Protein AF-A0A6J8DVK6-F1 (afdb_monomer)

Sequence (192 aa):
MTYRKDSEGFSPFVLLKKDLHSPVNNYTSVYMNKTKDVAWIVSDCRTQSNREAYVKELSKYIDIDIYEKCGKPCLFKDDCKTHLSKPNRFYLSFENALCKDYLTEKIANLYTTSRNCIPIFRGAPNARDCLPLKTYISTADFESPQKLAAFLKKIGSNETRYISYLKEKDKYVSIDGKFKERTLRYMLSFKC

pLDDT: mean 87.41, std 13.32, range [42.47, 98.81]

Mean predicted aligned error: 5.8 Å

Solvent-accessible surface area (backbone atoms only — not comparable to full-atom values): 10826 Å² total; per-residue (Å²): 115,38,49,42,83,92,45,101,38,56,49,63,59,56,44,71,42,77,42,93,76,63,76,86,71,65,54,67,63,53,54,72,50,42,80,41,53,30,31,35,79,39,71,77,80,81,43,84,45,45,50,62,60,52,48,61,56,26,51,76,62,39,64,62,53,49,23,36,76,70,46,44,76,67,87,53,90,86,50,52,66,51,62,48,23,50,34,14,46,28,34,58,24,66,39,57,43,67,23,73,61,44,57,44,62,64,53,36,73,45,26,44,99,79,37,74,36,42,39,35,37,40,38,21,87,56,44,72,82,75,43,70,84,63,34,53,44,57,56,87,82,40,99,40,49,60,57,44,31,55,50,50,52,59,36,72,74,30,65,70,59,40,42,51,33,48,58,51,28,60,36,32,32,45,51,80,57,88,67,54,70,70,59,49,55,60,59,71,66,57,75,121

Foldseek 3Di:
DALDPPDPDHDNQWAKDFDPPQPDDPLLVQLVQAQAEEEEEDADCDAPQNVNVQVVQLCVQGPYQYEDNVHHDQPDPPDSQLVCLRHYQEYELEARAAAASDDHCSVLVCQDSSRQHAYEYHHYPVCCVRDPPLLHHYPVVDPGSNRVSVVSCVQSVDSVNSSSSSVVSNSMHTDRPPDDPVNVVVNSPDDD

Organism: Mytilus coruscus (NCBI:txid42192)

Structure (mmCIF, N/CA/C/O backbone):
data_AF-A0A6J8DVK6-F1
#
_entry.id   AF-A0A6J8DVK6-F1
#
loop_
_atom_site.group_PDB
_atom_site.id
_atom_site.type_symbol
_atom_site.label_atom_id
_atom_site.label_alt_id
_atom_site.label_comp_id
_atom_site.label_asym_id
_atom_site.label_entity_id
_atom_site.label_seq_id
_atom_site.pdbx_PDB_ins_code
_atom_site.Cartn_x
_atom_site.Cartn_y
_atom_site.Cartn_z
_atom_site.occupancy
_atom_site.B_iso_or_equiv
_atom_site.auth_seq_id
_atom_site.auth_comp_id
_atom_site.auth_asym_id
_atom_site.auth_atom_id
_atom_site.pdbx_PDB_model_num
ATOM 1 N N . MET A 1 1 ? 26.307 4.457 -11.418 1.00 63.94 1 MET A N 1
ATOM 2 C CA . MET A 1 1 ? 25.570 3.892 -10.268 1.00 63.94 1 MET A CA 1
ATOM 3 C C . MET A 1 1 ? 24.215 3.387 -10.737 1.00 63.94 1 MET A C 1
ATOM 5 O O . MET A 1 1 ? 23.599 4.073 -11.546 1.00 63.94 1 MET A O 1
ATOM 9 N N . THR A 1 2 ? 23.754 2.235 -10.253 1.00 73.12 2 THR A N 1
ATOM 10 C CA . THR A 1 2 ? 22.442 1.637 -10.574 1.00 73.12 2 THR A CA 1
ATOM 11 C C . THR A 1 2 ? 21.851 0.933 -9.345 1.00 73.12 2 THR A C 1
ATOM 13 O O . THR A 1 2 ? 22.559 0.664 -8.378 1.00 73.12 2 THR A O 1
ATOM 16 N N . TYR A 1 3 ? 20.548 0.649 -9.370 1.00 74.50 3 TYR A N 1
ATOM 17 C CA . TYR A 1 3 ? 19.825 -0.061 -8.307 1.00 74.50 3 TYR A CA 1
ATOM 18 C C . TYR A 1 3 ? 20.059 -1.579 -8.320 1.00 74.50 3 TYR A C 1
ATOM 20 O O . TYR A 1 3 ? 19.631 -2.286 -7.413 1.00 74.50 3 TYR A O 1
ATOM 28 N N . ARG A 1 4 ? 20.714 -2.096 -9.362 1.00 78.44 4 ARG A N 1
ATOM 29 C CA . ARG A 1 4 ? 21.001 -3.519 -9.542 1.00 78.44 4 ARG A CA 1
ATOM 30 C C . ARG A 1 4 ? 22.128 -3.975 -8.617 1.00 78.44 4 ARG A C 1
ATOM 32 O O . ARG A 1 4 ? 23.224 -3.410 -8.656 1.00 78.44 4 ARG A O 1
ATOM 39 N N . LYS A 1 5 ? 21.853 -4.992 -7.790 1.00 79.06 5 LYS A N 1
ATOM 40 C CA . LYS A 1 5 ? 22.802 -5.511 -6.784 1.00 79.06 5 LYS A CA 1
ATOM 41 C C . LYS A 1 5 ? 24.050 -6.141 -7.407 1.00 79.06 5 LYS A C 1
ATOM 43 O O . LYS A 1 5 ? 25.088 -6.188 -6.766 1.00 79.06 5 LYS A O 1
ATOM 48 N N . ASP A 1 6 ? 23.940 -6.608 -8.646 1.00 83.00 6 ASP A N 1
ATOM 49 C CA . ASP A 1 6 ? 24.996 -7.240 -9.440 1.00 83.00 6 ASP A CA 1
ATOM 50 C C . ASP A 1 6 ? 25.837 -6.243 -10.258 1.00 83.00 6 ASP A C 1
ATOM 52 O O . ASP A 1 6 ? 26.623 -6.648 -11.107 1.00 83.00 6 ASP A O 1
ATOM 56 N N . SER A 1 7 ? 25.686 -4.938 -10.021 1.00 80.38 7 SER A N 1
ATOM 57 C CA . SER A 1 7 ? 26.455 -3.906 -10.721 1.00 80.38 7 SER A CA 1
ATOM 58 C C . SER A 1 7 ? 27.689 -3.445 -9.944 1.00 80.38 7 SER A C 1
ATOM 60 O O . SER A 1 7 ? 27.663 -3.339 -8.719 1.00 80.38 7 SER A O 1
ATOM 62 N N . GLU A 1 8 ? 28.728 -3.023 -10.667 1.00 75.62 8 GLU A N 1
ATOM 63 C CA . GLU A 1 8 ? 29.953 -2.436 -10.091 1.00 75.62 8 GLU A CA 1
ATOM 64 C C . GLU A 1 8 ? 29.725 -1.085 -9.377 1.00 75.62 8 GLU A C 1
ATOM 66 O O . GLU A 1 8 ? 30.614 -0.554 -8.721 1.00 75.62 8 GLU A O 1
ATOM 71 N N . GLY A 1 9 ? 28.519 -0.515 -9.469 1.00 74.56 9 GLY A N 1
ATOM 72 C CA . GLY A 1 9 ? 28.146 0.747 -8.834 1.00 74.56 9 GLY A CA 1
ATOM 73 C C . GLY A 1 9 ? 26.765 0.679 -8.194 1.00 74.56 9 GLY A C 1
ATOM 74 O O . GLY A 1 9 ? 25.915 1.519 -8.507 1.00 74.56 9 GLY A O 1
ATOM 75 N N . PHE A 1 10 ? 26.526 -0.325 -7.349 1.00 75.31 10 PHE A N 1
ATOM 76 C CA . PHE A 1 10 ? 25.250 -0.509 -6.660 1.00 75.31 10 PHE A CA 1
ATOM 77 C C . PHE A 1 10 ? 24.943 0.648 -5.701 1.00 75.31 10 PHE A C 1
ATOM 79 O O . PHE A 1 10 ? 25.754 1.031 -4.858 1.00 75.31 10 PHE A O 1
ATOM 86 N N . SER A 1 11 ? 23.741 1.203 -5.825 1.00 72.88 11 SER A N 1
ATOM 87 C CA . SER A 1 11 ? 23.236 2.253 -4.950 1.00 72.88 11 SER A CA 1
ATOM 88 C C . SER A 1 11 ? 21.731 2.038 -4.740 1.00 72.88 11 SER A C 1
ATOM 90 O O . SER A 1 11 ? 20.946 2.327 -5.647 1.00 72.88 11 SER A O 1
ATOM 92 N N . PRO A 1 12 ? 21.305 1.472 -3.594 1.00 72.50 12 PRO A N 1
ATOM 93 C CA . PRO A 1 12 ? 19.903 1.144 -3.361 1.00 72.50 12 PRO A CA 1
ATOM 94 C C . PRO A 1 12 ? 19.086 2.404 -3.108 1.00 72.50 12 PRO A C 1
ATOM 96 O O . PRO A 1 12 ? 19.439 3.207 -2.251 1.00 72.50 12 PRO A O 1
ATOM 99 N N . PHE A 1 13 ? 17.938 2.532 -3.767 1.00 72.44 13 PHE A N 1
ATOM 100 C CA . PHE A 1 13 ? 16.991 3.611 -3.471 1.00 72.44 13 PHE A CA 1
ATOM 101 C C . PHE A 1 13 ? 16.325 3.482 -2.099 1.00 72.44 13 PHE A C 1
ATOM 103 O O . PHE A 1 13 ? 15.852 4.476 -1.554 1.00 72.44 13 PHE A O 1
ATOM 110 N N . VAL A 1 14 ? 16.236 2.260 -1.566 1.00 83.50 14 VAL A N 1
ATOM 111 C CA . VAL A 1 14 ? 15.542 1.966 -0.311 1.00 83.50 14 VAL A CA 1
ATOM 112 C C . VAL A 1 14 ? 16.516 1.326 0.664 1.00 83.50 14 VAL A C 1
ATOM 114 O O . VAL A 1 14 ? 17.053 0.252 0.400 1.00 83.50 14 VAL A O 1
ATOM 117 N N . LEU A 1 15 ? 16.707 1.982 1.807 1.00 86.00 15 LEU A N 1
ATOM 118 C CA . LEU A 1 15 ? 17.453 1.470 2.950 1.00 86.00 15 LEU A CA 1
ATOM 119 C C . LEU A 1 15 ? 16.599 1.656 4.198 1.00 86.00 15 LEU A C 1
ATOM 121 O O . LEU A 1 15 ? 16.265 2.780 4.563 1.00 86.00 15 LEU A O 1
ATOM 125 N N . LEU A 1 16 ? 16.241 0.555 4.855 1.00 89.38 16 LEU A N 1
ATOM 126 C CA . LEU A 1 16 ? 15.467 0.583 6.092 1.00 89.38 16 LEU A CA 1
ATOM 127 C C . LEU A 1 16 ? 16.374 0.232 7.268 1.00 89.38 16 LEU A C 1
ATOM 129 O O . LEU A 1 16 ? 17.095 -0.764 7.222 1.00 89.38 16 LEU A O 1
ATOM 133 N N . LYS A 1 17 ? 16.304 1.018 8.342 1.00 90.44 17 LYS A N 1
ATOM 134 C CA . LYS A 1 17 ? 16.887 0.654 9.639 1.00 90.44 17 LYS A CA 1
ATOM 135 C C . LYS A 1 17 ? 15.790 0.383 10.642 1.00 90.44 17 LYS A C 1
ATOM 137 O O . LYS A 1 17 ? 14.726 0.993 10.583 1.00 90.44 17 LYS A O 1
ATOM 142 N N . LYS A 1 18 ? 16.081 -0.492 11.598 1.00 90.12 18 LYS A N 1
ATOM 143 C CA . LYS A 1 18 ? 15.230 -0.648 12.770 1.00 90.12 18 LYS A CA 1
ATOM 144 C C . LYS A 1 18 ? 15.348 0.610 13.634 1.00 90.12 18 LYS A C 1
ATOM 146 O O . LYS A 1 18 ? 16.459 1.027 13.953 1.00 90.12 18 LYS A O 1
ATOM 151 N N . ASP A 1 19 ? 14.222 1.205 13.993 1.00 83.31 19 ASP A N 1
ATOM 152 C CA . ASP A 1 19 ? 14.143 2.305 14.944 1.00 83.31 19 ASP A CA 1
ATOM 153 C C . ASP A 1 19 ? 13.710 1.760 16.306 1.00 83.31 19 ASP A C 1
ATOM 155 O O . ASP A 1 19 ? 12.561 1.377 16.518 1.00 83.31 19 ASP A O 1
ATOM 159 N N . LEU A 1 20 ? 14.669 1.674 17.226 1.00 70.44 20 LEU A N 1
ATOM 160 C CA . LEU A 1 20 ? 14.450 1.175 18.584 1.00 70.44 20 LEU A CA 1
ATOM 161 C C . LEU A 1 20 ? 13.916 2.258 19.533 1.00 70.44 20 LEU A C 1
ATOM 163 O O . LEU A 1 20 ? 13.617 1.954 20.687 1.00 70.44 20 LEU A O 1
ATOM 167 N N . HIS A 1 21 ? 13.819 3.509 19.075 1.00 71.38 21 HIS A N 1
ATOM 168 C CA . HIS A 1 21 ? 13.434 4.664 19.891 1.00 71.38 21 HIS A CA 1
ATOM 169 C C . HIS A 1 21 ? 12.180 5.369 19.371 1.00 71.38 21 HIS A C 1
ATOM 171 O O . HIS A 1 21 ? 11.817 6.428 19.882 1.00 71.38 21 HIS A O 1
ATOM 177 N N . SER A 1 22 ? 11.498 4.784 18.381 1.00 66.19 22 SER A N 1
ATOM 178 C CA . SER A 1 22 ? 10.247 5.333 17.873 1.00 66.19 22 SER A CA 1
ATOM 179 C C . SER A 1 22 ? 9.210 5.425 19.002 1.00 66.19 22 SER A C 1
ATOM 181 O O . SER A 1 22 ? 8.987 4.438 19.714 1.00 66.19 22 SER A O 1
ATOM 183 N N . PRO A 1 23 ? 8.575 6.596 19.195 1.00 65.50 23 PRO A N 1
ATOM 184 C CA . PRO A 1 23 ? 7.577 6.771 20.237 1.00 65.50 23 PRO A CA 1
ATOM 185 C C . PRO A 1 23 ? 6.421 5.793 20.029 1.00 65.50 23 PRO A C 1
ATOM 187 O O . PRO A 1 23 ? 5.983 5.537 18.905 1.00 65.50 23 PRO A O 1
ATOM 190 N N . VAL A 1 24 ? 5.916 5.239 21.132 1.00 67.88 24 VAL A N 1
ATOM 191 C CA . VAL A 1 24 ? 4.789 4.307 21.091 1.00 67.88 24 VAL A CA 1
ATOM 192 C C . VAL A 1 24 ? 3.560 5.051 20.576 1.00 67.88 24 VAL A C 1
ATOM 194 O O . VAL A 1 24 ? 3.017 5.927 21.244 1.00 67.88 24 VAL A O 1
ATOM 197 N N . ASN A 1 25 ? 3.116 4.691 19.375 1.00 79.81 25 ASN A N 1
ATOM 198 C CA . ASN A 1 25 ? 1.900 5.230 18.787 1.00 79.81 25 ASN A CA 1
ATOM 199 C C . ASN A 1 25 ? 0.661 4.653 19.500 1.00 79.81 25 ASN A C 1
ATOM 201 O O . ASN A 1 25 ? 0.644 3.479 19.884 1.00 79.81 25 ASN A O 1
ATOM 205 N N . ASN A 1 26 ? -0.409 5.440 19.645 1.00 91.00 26 ASN A N 1
ATOM 206 C CA . ASN A 1 26 ? -1.696 4.905 20.093 1.00 91.00 26 ASN A CA 1
ATOM 207 C C . ASN A 1 26 ? -2.394 4.221 18.907 1.00 91.00 26 ASN A C 1
ATOM 209 O O . ASN A 1 26 ? -3.213 4.814 18.202 1.00 91.00 26 ASN A O 1
ATOM 213 N N . TYR A 1 27 ? -2.032 2.960 18.672 1.00 93.25 27 TYR A N 1
ATOM 214 C CA . TYR A 1 27 ? -2.494 2.193 17.515 1.00 93.25 27 TYR A CA 1
ATOM 215 C C . TYR A 1 27 ? -4.014 1.982 17.472 1.00 93.25 27 TYR A C 1
ATOM 217 O O . TYR A 1 27 ? -4.574 1.908 16.380 1.00 93.25 27 TYR A O 1
ATOM 225 N N . THR A 1 28 ? -4.683 1.919 18.626 1.00 95.31 28 THR A N 1
ATOM 226 C CA . THR A 1 28 ? -6.150 1.824 18.689 1.00 95.31 28 THR A CA 1
ATOM 227 C C . THR A 1 28 ? -6.786 3.116 18.187 1.00 95.31 28 THR A C 1
ATOM 229 O O . THR A 1 28 ? -7.628 3.069 17.293 1.00 95.31 28 THR A O 1
ATOM 232 N N . SER A 1 29 ? -6.314 4.284 18.634 1.00 94.50 29 SER A N 1
ATOM 233 C CA . SER A 1 29 ? -6.781 5.568 18.089 1.00 94.50 29 SER A CA 1
ATOM 234 C C . SER A 1 29 ? -6.481 5.707 16.594 1.00 94.50 29 SER A C 1
ATOM 236 O O . SER A 1 29 ? -7.314 6.198 15.833 1.00 94.50 29 SER A O 1
ATOM 238 N N . VAL A 1 30 ? -5.314 5.233 16.140 1.00 93.88 30 VAL A N 1
ATOM 239 C CA . VAL A 1 30 ? -4.983 5.185 14.708 1.00 93.88 30 VAL A CA 1
ATOM 240 C C . VAL A 1 30 ? -5.989 4.334 13.938 1.00 93.88 30 VAL A C 1
ATOM 242 O O . VAL A 1 30 ? -6.439 4.774 12.883 1.00 93.88 30 VAL A O 1
ATOM 245 N N . TYR A 1 31 ? -6.339 3.145 14.441 1.00 96.50 31 TYR A N 1
ATOM 246 C CA . TYR A 1 31 ? -7.312 2.249 13.815 1.00 96.50 31 TYR A CA 1
ATOM 247 C C . TYR A 1 31 ? -8.714 2.865 13.756 1.00 96.50 31 TYR A C 1
ATOM 249 O O . TYR A 1 31 ? -9.361 2.784 12.712 1.00 96.50 31 TYR A O 1
ATOM 257 N N . MET A 1 32 ? -9.159 3.516 14.834 1.00 96.38 32 MET A N 1
ATOM 258 C CA . MET A 1 32 ? -10.468 4.176 14.897 1.00 96.38 32 MET A CA 1
ATOM 259 C C . MET A 1 32 ? -10.599 5.328 13.895 1.00 96.38 32 MET A C 1
ATOM 261 O O . MET A 1 32 ? -11.669 5.547 13.338 1.00 96.38 32 MET A O 1
ATOM 265 N N . ASN A 1 33 ? -9.496 6.017 13.591 1.00 95.25 33 ASN A N 1
ATOM 266 C CA . ASN A 1 33 ? -9.472 7.084 12.587 1.00 95.25 33 ASN A CA 1
ATOM 267 C C . ASN A 1 33 ? -9.495 6.570 11.135 1.00 95.25 33 ASN A C 1
ATOM 269 O O . ASN A 1 33 ? -9.539 7.373 10.200 1.00 95.25 33 ASN A O 1
ATOM 273 N N . LYS A 1 34 ? -9.441 5.250 10.915 1.00 96.44 34 LYS A N 1
ATOM 274 C CA . LYS A 1 34 ? -9.458 4.656 9.575 1.00 96.44 34 LYS A CA 1
ATOM 275 C C . LYS A 1 34 ? -10.875 4.474 9.057 1.00 96.44 34 LYS A C 1
ATOM 277 O O . LYS A 1 34 ? -11.553 3.501 9.382 1.00 96.44 34 LYS A O 1
ATOM 282 N N . THR A 1 35 ? -11.289 5.379 8.184 1.00 96.88 35 THR A N 1
ATOM 283 C CA . THR A 1 35 ? -12.624 5.384 7.576 1.00 96.88 35 THR A CA 1
ATOM 284 C C . THR A 1 35 ? -12.634 4.929 6.121 1.00 96.88 35 THR A C 1
ATOM 286 O O . THR A 1 35 ? -13.704 4.662 5.584 1.00 96.88 35 THR A O 1
ATOM 289 N N . LYS A 1 36 ? -11.464 4.818 5.483 1.00 97.38 36 LYS A N 1
ATOM 290 C CA . LYS A 1 36 ? -11.325 4.464 4.069 1.00 97.38 36 LYS A CA 1
ATOM 291 C C . LYS A 1 36 ? -10.381 3.288 3.851 1.00 97.38 36 LYS A C 1
ATOM 293 O O . LYS A 1 36 ? -9.495 3.023 4.666 1.00 97.38 36 LYS A O 1
ATOM 298 N N . ASP A 1 37 ? -10.534 2.615 2.717 1.00 98.00 37 ASP A N 1
ATOM 299 C CA . ASP A 1 37 ? -9.766 1.413 2.403 1.00 98.00 37 ASP A CA 1
ATOM 300 C C . ASP A 1 37 ? -8.353 1.744 1.902 1.00 98.00 37 ASP A C 1
ATOM 302 O O . ASP A 1 37 ? -7.381 1.601 2.650 1.00 98.00 37 ASP A O 1
ATOM 306 N N . VAL A 1 38 ? -8.218 2.198 0.653 1.00 98.38 38 VAL A N 1
ATOM 307 C CA . VAL A 1 38 ? -6.919 2.333 -0.023 1.00 98.38 38 VAL A CA 1
ATOM 308 C C . VAL A 1 38 ? -6.731 3.741 -0.583 1.00 98.38 38 VAL A C 1
ATOM 310 O O . VAL A 1 38 ? -7.665 4.317 -1.128 1.00 98.38 38 VAL A O 1
ATOM 313 N N . ALA A 1 39 ? -5.522 4.290 -0.477 1.00 96.88 39 ALA A N 1
ATOM 314 C CA . ALA A 1 39 ? -5.117 5.507 -1.181 1.00 96.88 39 ALA A CA 1
ATOM 315 C C . ALA A 1 39 ? -4.029 5.226 -2.226 1.00 96.88 39 ALA A C 1
ATOM 317 O O . ALA A 1 39 ? -3.162 4.366 -2.032 1.00 96.88 39 ALA A O 1
ATOM 318 N N . TRP A 1 40 ? -4.037 5.998 -3.313 1.00 96.69 40 TRP A N 1
ATOM 319 C CA . TRP A 1 40 ? -2.993 5.987 -4.331 1.00 96.69 40 TRP A CA 1
ATOM 320 C C . TRP A 1 40 ? -2.747 7.385 -4.909 1.00 96.69 40 TRP A C 1
ATOM 322 O O . TRP A 1 40 ? -3.602 7.958 -5.577 1.00 96.69 40 TRP A O 1
ATOM 332 N N . ILE A 1 41 ? -1.553 7.931 -4.673 1.00 93.62 41 ILE A N 1
ATOM 333 C CA . ILE A 1 41 ? -1.091 9.187 -5.284 1.00 93.62 41 ILE A CA 1
ATOM 334 C C . ILE A 1 41 ? -0.219 8.826 -6.476 1.00 93.62 41 ILE A C 1
ATOM 336 O O . ILE A 1 41 ? 0.813 8.165 -6.315 1.00 93.62 41 ILE A O 1
ATOM 340 N N . VAL A 1 42 ? -0.630 9.250 -7.667 1.00 93.44 42 VAL A N 1
ATOM 341 C CA . VAL A 1 42 ? 0.005 8.813 -8.905 1.00 93.44 42 VAL A CA 1
ATOM 342 C C . VAL A 1 42 ? -0.055 9.878 -9.999 1.00 93.44 42 VAL A C 1
ATOM 344 O O . VAL A 1 42 ? -1.109 10.395 -10.365 1.00 93.44 42 VAL A O 1
ATOM 347 N N . SER A 1 43 ? 1.117 10.173 -10.561 1.00 90.75 43 SER A N 1
ATOM 348 C CA . SER A 1 43 ? 1.272 11.202 -11.597 1.00 90.75 43 SER A CA 1
ATOM 349 C C . SER A 1 43 ? 1.722 10.657 -12.953 1.00 90.75 43 SER A C 1
ATOM 351 O O . SER A 1 43 ? 1.714 11.393 -13.935 1.00 90.75 43 SER A O 1
ATOM 353 N N . ASP A 1 44 ? 2.136 9.394 -13.019 1.00 91.31 44 ASP A N 1
ATOM 354 C CA . ASP A 1 44 ? 2.532 8.725 -14.257 1.00 91.31 44 ASP A CA 1
ATOM 355 C C . ASP A 1 44 ? 1.504 7.634 -14.562 1.00 91.31 44 ASP A C 1
ATOM 357 O O . ASP A 1 44 ? 1.387 6.676 -13.801 1.00 91.31 44 ASP A O 1
ATOM 361 N N . CYS A 1 45 ? 0.721 7.841 -15.620 1.00 92.62 45 CYS A N 1
ATOM 362 C CA . CYS A 1 45 ? -0.472 7.049 -15.927 1.00 92.62 45 CYS A CA 1
ATOM 363 C C . CYS A 1 45 ? -0.253 6.064 -17.081 1.00 92.62 45 CYS A C 1
ATOM 365 O O . CYS A 1 45 ? -1.221 5.549 -17.644 1.00 92.62 45 CYS A O 1
ATOM 367 N N . ARG A 1 46 ? 0.997 5.883 -17.521 1.00 93.19 46 ARG A N 1
ATOM 368 C CA . ARG A 1 46 ? 1.357 4.965 -18.604 1.00 93.19 46 ARG A CA 1
ATOM 369 C C . ARG A 1 46 ? 2.700 4.332 -18.284 1.00 93.19 46 ARG A C 1
ATOM 371 O O . ARG A 1 46 ? 3.736 4.797 -18.754 1.00 93.19 46 ARG A O 1
ATOM 378 N N . THR A 1 47 ? 2.677 3.260 -17.501 1.00 92.81 47 THR A N 1
ATOM 379 C CA . THR A 1 47 ? 3.907 2.597 -17.071 1.00 92.81 47 THR A CA 1
ATOM 380 C C . THR A 1 47 ? 4.137 1.249 -17.742 1.00 92.81 47 THR A C 1
ATOM 382 O O . THR A 1 47 ? 3.213 0.569 -18.185 1.00 92.81 47 THR A O 1
ATOM 385 N N . GLN A 1 48 ? 5.398 0.815 -17.762 1.00 92.50 48 GLN A N 1
ATOM 386 C CA . GLN A 1 48 ? 5.788 -0.515 -18.236 1.00 92.50 48 GLN A CA 1
ATOM 387 C C . GLN A 1 48 ? 5.136 -1.635 -17.408 1.00 92.50 48 GLN A C 1
ATOM 389 O O . GLN A 1 48 ? 4.801 -2.689 -17.940 1.00 92.50 48 GLN A O 1
ATOM 394 N N . SER A 1 49 ? 4.944 -1.415 -16.105 1.00 93.12 49 SER A N 1
ATOM 395 C CA . SER A 1 49 ? 4.297 -2.369 -15.198 1.00 93.12 49 SER A CA 1
ATOM 396 C C . SER A 1 49 ? 2.796 -2.551 -15.441 1.00 93.12 49 SER A C 1
ATOM 398 O O . SER A 1 49 ? 2.204 -3.445 -14.826 1.00 93.12 49 SER A O 1
ATOM 400 N N . ASN A 1 50 ? 2.179 -1.708 -16.283 1.00 95.00 50 ASN A N 1
ATOM 401 C CA . ASN A 1 50 ? 0.734 -1.652 -16.497 1.00 95.00 50 ASN A CA 1
ATOM 402 C C . ASN A 1 50 ? -0.041 -1.568 -15.166 1.00 95.00 50 ASN A C 1
ATOM 404 O O . ASN A 1 50 ? -1.066 -2.227 -14.952 1.00 95.00 50 ASN A O 1
ATOM 408 N N . ARG A 1 51 ? 0.513 -0.810 -14.210 1.00 96.44 51 ARG A N 1
ATOM 409 C CA . ARG A 1 51 ? -0.024 -0.720 -12.846 1.00 96.44 51 ARG A CA 1
ATOM 410 C C . ARG A 1 51 ? -1.409 -0.084 -12.838 1.00 96.44 51 ARG A C 1
ATOM 412 O O . ARG A 1 51 ? -2.217 -0.410 -11.980 1.00 96.44 51 ARG A O 1
ATOM 419 N N . GLU A 1 52 ? -1.697 0.769 -13.811 1.00 96.81 52 GLU A N 1
ATOM 420 C CA . GLU A 1 52 ? -2.979 1.438 -13.987 1.00 96.81 52 GLU A CA 1
ATOM 421 C C . GLU A 1 52 ? -4.082 0.426 -14.288 1.00 96.81 52 GLU A C 1
ATOM 423 O O . GLU A 1 52 ? -5.143 0.478 -13.668 1.00 96.81 52 GLU A O 1
ATOM 428 N N . ALA A 1 53 ? -3.824 -0.547 -15.170 1.00 97.81 53 ALA A N 1
ATOM 429 C CA . ALA A 1 53 ? -4.774 -1.623 -15.437 1.00 97.81 53 ALA A CA 1
ATOM 430 C C . ALA A 1 53 ? -4.975 -2.518 -14.207 1.00 97.81 53 ALA A C 1
ATOM 432 O O . ALA A 1 53 ? -6.106 -2.895 -13.904 1.00 97.81 53 ALA A O 1
ATOM 433 N N . TYR A 1 54 ? -3.903 -2.810 -13.460 1.00 98.44 54 TYR A N 1
ATOM 434 C CA . TYR A 1 54 ? -4.011 -3.576 -12.217 1.00 98.44 54 TYR A CA 1
ATOM 435 C C . TYR A 1 54 ? -4.880 -2.848 -11.181 1.00 98.44 54 TYR A C 1
ATOM 437 O O . TYR A 1 54 ? -5.751 -3.465 -10.571 1.00 98.44 54 TYR A O 1
ATOM 445 N N . VAL A 1 55 ? -4.677 -1.539 -10.989 1.00 98.44 55 VAL A N 1
ATOM 446 C CA . VAL A 1 55 ? -5.488 -0.741 -10.058 1.00 98.44 55 VAL A CA 1
ATOM 447 C C . VAL A 1 55 ? -6.931 -0.621 -10.536 1.00 98.44 55 VAL A C 1
ATOM 449 O O . VAL A 1 55 ? -7.833 -0.761 -9.719 1.00 98.44 55 VAL A O 1
ATOM 452 N N . LYS A 1 56 ? -7.164 -0.448 -11.843 1.00 98.31 56 LYS A N 1
ATOM 453 C CA . LYS A 1 56 ? -8.512 -0.440 -12.430 1.00 98.31 56 LYS A CA 1
ATOM 454 C C . LYS A 1 56 ? -9.266 -1.751 -12.185 1.00 98.31 56 LYS A C 1
ATOM 456 O O . LYS A 1 56 ? -10.480 -1.738 -12.001 1.00 98.31 56 LYS A O 1
ATOM 461 N N . GLU A 1 57 ? -8.572 -2.887 -12.201 1.00 98.69 57 GLU A N 1
ATOM 462 C CA . GLU A 1 57 ? -9.174 -4.171 -11.836 1.00 98.69 57 GLU A CA 1
ATOM 463 C C . GLU A 1 57 ? -9.405 -4.267 -10.323 1.00 98.69 57 GLU A C 1
ATOM 465 O O . GLU A 1 57 ? -10.485 -4.656 -9.888 1.00 98.69 57 GLU A O 1
ATOM 470 N N . LEU A 1 58 ? -8.428 -3.859 -9.507 1.00 98.81 58 LEU A N 1
ATOM 471 C CA . LEU A 1 58 ? -8.533 -3.873 -8.046 1.00 98.81 58 LEU A CA 1
ATOM 472 C C . LEU A 1 58 ? -9.693 -3.001 -7.533 1.00 98.81 58 LEU A C 1
ATOM 474 O O . LEU A 1 58 ? -10.411 -3.423 -6.625 1.00 98.81 58 LEU A O 1
ATOM 478 N N . SER A 1 59 ? -9.919 -1.832 -8.143 1.00 98.50 59 SER A N 1
ATOM 479 C CA . SER A 1 59 ? -10.969 -0.877 -7.761 1.00 98.50 59 SER A CA 1
ATOM 480 C C . SER A 1 59 ? -12.390 -1.412 -7.946 1.00 98.50 59 SER A C 1
ATOM 482 O O . SER A 1 59 ? -13.337 -0.824 -7.440 1.00 98.50 59 SER A O 1
ATOM 484 N N . LYS A 1 60 ? -12.569 -2.536 -8.654 1.00 98.69 60 LYS A N 1
ATOM 485 C CA . LYS A 1 60 ? -13.864 -3.231 -8.730 1.00 98.69 60 LYS A CA 1
ATOM 486 C C . LYS A 1 60 ? -14.233 -3.928 -7.420 1.00 98.69 60 LYS A C 1
ATOM 488 O O . LYS A 1 60 ? -15.400 -4.232 -7.197 1.00 98.69 60 LYS A O 1
ATOM 493 N N . TYR A 1 61 ? -13.246 -4.220 -6.571 1.00 98.75 61 TYR A N 1
ATOM 494 C CA . TYR A 1 61 ? -13.418 -5.077 -5.397 1.00 98.75 61 TYR A CA 1
ATOM 495 C C . TYR A 1 61 ? -13.154 -4.362 -4.072 1.00 98.75 61 TYR A C 1
ATOM 497 O O . TYR A 1 61 ? -13.574 -4.868 -3.031 1.00 98.75 61 TYR A O 1
ATOM 505 N N . ILE A 1 62 ? -12.471 -3.219 -4.073 1.00 98.69 62 ILE A N 1
ATOM 506 C CA . ILE A 1 62 ? -12.162 -2.413 -2.885 1.00 98.69 62 ILE A CA 1
ATOM 507 C C . ILE A 1 62 ? -12.125 -0.932 -3.264 1.00 98.69 62 ILE A C 1
ATOM 509 O O . ILE A 1 62 ? -11.761 -0.616 -4.396 1.00 98.69 62 ILE A O 1
ATOM 513 N N . ASP A 1 63 ? -12.506 -0.041 -2.346 1.00 98.31 63 ASP A N 1
ATOM 514 C CA . ASP A 1 63 ? -12.484 1.396 -2.618 1.00 98.31 63 ASP A CA 1
ATOM 515 C C . ASP A 1 63 ? -11.042 1.925 -2.650 1.00 98.31 63 ASP A C 1
ATOM 517 O O . ASP A 1 63 ? -10.211 1.586 -1.798 1.00 98.31 63 ASP A O 1
ATOM 521 N N . ILE A 1 64 ? -10.733 2.732 -3.666 1.00 98.19 64 ILE A N 1
ATOM 522 C CA . ILE A 1 64 ? -9.395 3.285 -3.886 1.00 98.19 64 ILE A CA 1
ATOM 523 C C . ILE A 1 64 ? -9.531 4.767 -4.198 1.00 98.19 64 ILE A C 1
ATOM 525 O O . ILE A 1 64 ? -9.969 5.150 -5.284 1.00 98.19 64 ILE A O 1
ATOM 529 N N . ASP A 1 65 ? -9.070 5.611 -3.280 1.00 95.81 65 ASP A N 1
ATOM 530 C CA . ASP A 1 65 ? -8.934 7.025 -3.575 1.00 95.81 65 ASP A CA 1
ATOM 531 C C . ASP A 1 65 ? -7.685 7.264 -4.435 1.00 95.81 65 ASP A C 1
ATOM 533 O O . ASP A 1 65 ? -6.552 7.090 -3.974 1.00 95.81 65 ASP A O 1
ATOM 537 N N . ILE A 1 66 ? -7.888 7.695 -5.680 1.00 95.75 66 ILE A N 1
ATOM 538 C CA . ILE A 1 66 ? -6.809 7.995 -6.626 1.00 95.75 66 ILE A CA 1
ATOM 539 C C . ILE A 1 66 ? -6.638 9.511 -6.748 1.00 95.75 66 ILE A C 1
ATOM 541 O O . ILE A 1 66 ? -7.586 10.228 -7.085 1.00 95.75 66 ILE A O 1
ATOM 545 N N . TYR A 1 67 ? -5.417 9.990 -6.514 1.00 93.81 67 TYR A N 1
ATOM 546 C CA . TYR A 1 67 ?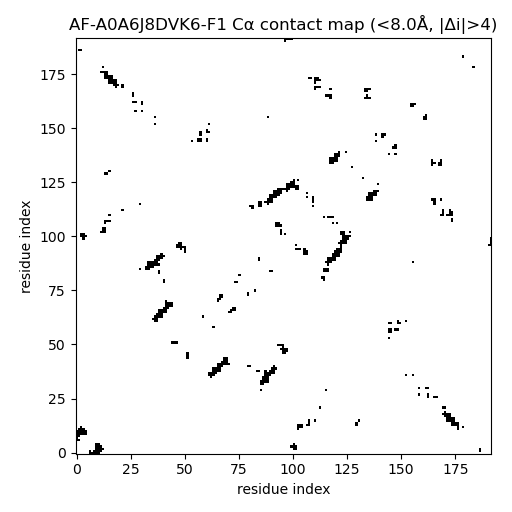 -5.058 11.407 -6.546 1.00 93.81 67 TYR A CA 1
ATOM 547 C C . TYR A 1 67 ? -3.885 11.705 -7.488 1.00 93.81 67 TYR A C 1
ATOM 549 O O . TYR A 1 67 ? -3.138 10.803 -7.867 1.00 93.81 67 TYR A O 1
ATOM 557 N N . GLU A 1 68 ? -3.711 12.993 -7.798 1.00 91.12 68 GLU A N 1
ATOM 558 C CA . GLU A 1 68 ? -2.764 13.578 -8.763 1.00 91.12 68 GLU A CA 1
ATOM 559 C C . GLU A 1 68 ? -3.174 13.347 -10.226 1.00 91.12 68 GLU A C 1
ATOM 561 O O . GLU A 1 68 ? -4.364 13.264 -10.526 1.00 91.12 68 GLU A O 1
ATOM 566 N N . LYS A 1 69 ? -2.221 13.322 -11.170 1.00 92.31 69 LYS A N 1
ATOM 567 C CA . LYS A 1 69 ? -2.518 13.394 -1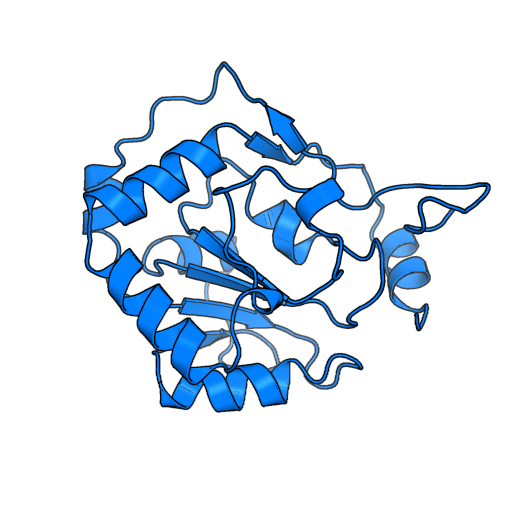2.614 1.00 92.31 69 LYS A CA 1
ATOM 568 C C . LYS A 1 69 ? -3.392 12.251 -13.132 1.00 92.31 69 LYS A C 1
ATOM 570 O O . LYS A 1 69 ? -4.049 12.434 -14.151 1.00 92.31 69 LYS A O 1
ATOM 575 N N . CYS A 1 70 ? -3.396 11.093 -12.469 1.00 92.56 70 CYS A N 1
ATOM 576 C CA . CYS A 1 70 ? -4.227 9.953 -12.876 1.00 92.56 70 CYS A CA 1
ATOM 577 C C . CYS A 1 70 ? -5.559 9.863 -12.115 1.00 92.56 70 CYS A C 1
ATOM 579 O O . CYS A 1 70 ? -6.281 8.881 -12.275 1.00 92.56 70 CYS A O 1
ATOM 581 N N . GLY A 1 71 ? -5.879 10.851 -11.275 1.00 92.94 71 GLY A N 1
ATOM 582 C CA . GLY A 1 71 ? -7.086 10.878 -10.458 1.00 92.94 71 GLY A CA 1
ATOM 583 C C . GLY A 1 71 ? -7.541 12.302 -10.157 1.00 92.94 71 GLY A C 1
ATOM 584 O O . GLY A 1 71 ? -7.582 13.157 -11.040 1.00 92.94 71 GLY A O 1
ATOM 585 N N . LYS A 1 72 ? -7.933 12.553 -8.905 1.00 91.88 72 LYS A N 1
ATOM 586 C CA . LYS A 1 72 ? -8.376 13.881 -8.457 1.00 91.88 72 LYS A CA 1
ATOM 587 C C . LYS A 1 72 ? -7.178 14.740 -8.030 1.00 91.88 72 LYS A C 1
ATOM 589 O O . LYS A 1 72 ? -6.240 14.209 -7.435 1.00 91.88 72 LYS A O 1
ATOM 594 N N . PRO A 1 73 ? -7.197 16.064 -8.253 1.00 88.06 73 PRO A N 1
ATOM 595 C CA . PRO A 1 73 ? -6.144 16.931 -7.737 1.00 88.06 73 PRO A CA 1
ATOM 596 C C . PRO A 1 73 ? -6.098 16.850 -6.209 1.00 88.06 73 PRO A C 1
ATOM 598 O O . PRO A 1 73 ? -7.141 16.820 -5.546 1.00 88.06 73 PRO A O 1
ATOM 601 N N . CYS A 1 74 ? -4.894 16.825 -5.641 1.00 85.31 74 CYS A N 1
ATOM 602 C CA . CYS A 1 74 ? -4.754 16.926 -4.201 1.00 85.31 74 CYS A CA 1
ATOM 603 C C . CYS A 1 74 ? -4.810 18.389 -3.770 1.00 85.31 74 CYS A C 1
ATOM 605 O O . CYS A 1 74 ? -3.955 19.192 -4.128 1.00 85.31 74 CYS A O 1
ATOM 607 N N . LEU A 1 75 ? -5.840 18.745 -3.003 1.00 83.31 75 LEU A N 1
ATOM 608 C CA . LEU A 1 75 ? -6.072 20.132 -2.584 1.00 83.31 75 LEU A CA 1
ATOM 609 C C . LEU A 1 75 ? -5.263 20.529 -1.337 1.00 83.31 75 LEU A C 1
ATOM 611 O O . LEU A 1 75 ? -5.274 21.691 -0.934 1.00 83.31 75 LEU A O 1
ATOM 615 N N . PHE A 1 76 ? -4.559 19.575 -0.722 1.00 78.81 76 PHE A N 1
ATOM 616 C CA . PHE A 1 76 ? -3.709 19.815 0.440 1.00 78.81 76 PHE A CA 1
ATOM 617 C C . PHE A 1 76 ? -2.340 20.319 -0.021 1.00 78.81 76 PHE A C 1
ATOM 619 O O . PHE A 1 76 ? -1.576 19.567 -0.623 1.00 78.81 76 PHE A O 1
ATOM 626 N N . LYS A 1 77 ? -2.041 21.591 0.265 1.00 62.78 77 LYS A N 1
ATOM 627 C CA . LYS A 1 77 ? -0.832 22.281 -0.214 1.00 62.78 77 LYS A CA 1
ATOM 628 C C . LYS A 1 77 ? 0.478 21.737 0.376 1.00 62.78 77 LYS A C 1
ATOM 630 O O . LYS A 1 77 ? 1.501 21.846 -0.290 1.00 62.78 77 LYS A O 1
ATOM 635 N N . ASP A 1 78 ? 0.436 21.125 1.564 1.00 63.50 78 ASP A N 1
ATOM 636 C CA . ASP A 1 78 ? 1.656 20.888 2.354 1.00 63.50 78 ASP A CA 1
ATOM 637 C C . ASP A 1 78 ? 2.130 19.422 2.366 1.00 63.50 78 ASP A C 1
ATOM 639 O O . ASP A 1 78 ? 3.333 19.181 2.338 1.00 63.50 78 ASP A O 1
ATOM 643 N N . ASP A 1 79 ? 1.224 18.428 2.360 1.00 77.38 79 ASP A N 1
ATOM 644 C CA . ASP A 1 79 ? 1.592 17.007 2.187 1.00 77.38 79 ASP A CA 1
ATOM 645 C C . ASP A 1 79 ? 0.381 16.094 1.914 1.00 77.38 79 ASP A C 1
ATOM 647 O O . ASP A 1 79 ? -0.229 15.517 2.825 1.00 77.38 79 ASP A O 1
ATOM 651 N N . CYS A 1 80 ? 0.066 15.885 0.636 1.00 83.38 80 CYS A N 1
ATOM 652 C CA . CYS A 1 80 ? -1.001 14.976 0.226 1.00 83.38 80 CYS A CA 1
ATOM 653 C C . CYS A 1 80 ? -0.865 13.560 0.823 1.00 83.38 80 CYS A C 1
ATOM 655 O O . CYS A 1 80 ? -1.857 12.960 1.243 1.00 83.38 80 CYS A O 1
ATOM 657 N N . LYS A 1 81 ? 0.364 13.025 0.921 1.00 81.50 81 LYS A N 1
ATOM 658 C CA . LYS A 1 81 ? 0.609 11.664 1.429 1.00 81.50 81 LYS A CA 1
ATOM 659 C C . LYS A 1 81 ? 0.198 11.556 2.889 1.00 81.50 81 LYS A C 1
ATOM 661 O O . LYS A 1 81 ? -0.498 10.610 3.254 1.00 81.50 81 LYS A O 1
ATOM 666 N N . THR A 1 82 ? 0.584 12.525 3.718 1.00 82.56 82 THR A N 1
ATOM 667 C CA . THR A 1 82 ? 0.194 12.541 5.135 1.00 82.56 82 THR A CA 1
ATOM 668 C C . THR A 1 82 ? -1.322 12.651 5.282 1.00 82.56 82 THR A C 1
ATOM 670 O O . THR A 1 82 ? -1.908 11.891 6.055 1.00 82.56 82 THR A O 1
ATOM 673 N N . HIS A 1 83 ? -1.977 13.519 4.506 1.00 85.81 83 HIS A N 1
ATOM 674 C CA . HIS A 1 83 ? -3.431 13.687 4.569 1.00 85.81 83 HIS A CA 1
ATOM 675 C C . HIS A 1 83 ? -4.207 12.426 4.183 1.00 85.81 83 HIS A C 1
ATOM 677 O O . HIS A 1 83 ? -5.155 12.078 4.883 1.00 85.81 83 HIS A O 1
ATOM 683 N N . LEU A 1 84 ? -3.786 11.710 3.140 1.00 87.31 84 LEU A N 1
ATOM 684 C CA . LEU A 1 84 ? -4.436 10.463 2.724 1.00 87.31 84 LEU A CA 1
ATOM 685 C C . LEU A 1 84 ? -4.068 9.276 3.615 1.00 87.31 84 LEU A C 1
ATOM 687 O O . LEU A 1 84 ? -4.884 8.396 3.863 1.00 87.31 84 LEU A O 1
ATOM 691 N N . SER A 1 85 ? -2.865 9.263 4.187 1.00 85.88 85 SER A N 1
ATOM 692 C CA . SER A 1 85 ? -2.479 8.202 5.121 1.00 85.88 85 SER A CA 1
ATOM 693 C C . SER A 1 85 ? -3.289 8.214 6.419 1.00 85.88 85 SER A C 1
ATOM 695 O O . SER A 1 85 ? -3.274 7.217 7.133 1.00 85.88 85 SER A O 1
ATOM 697 N N . LYS A 1 86 ? -3.984 9.312 6.756 1.00 89.62 86 LYS A N 1
ATOM 698 C CA . LYS A 1 86 ? -4.804 9.420 7.971 1.00 89.62 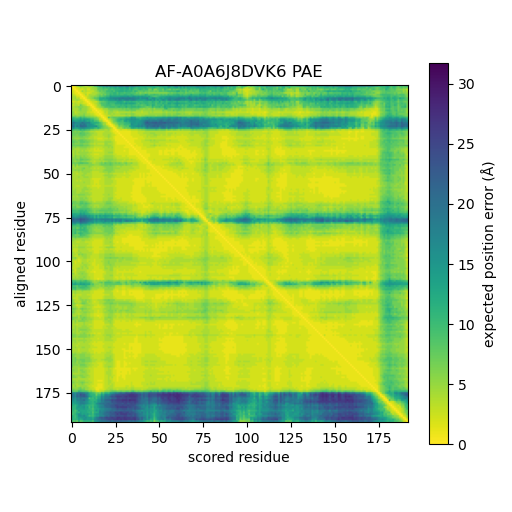86 LYS A CA 1
ATOM 699 C C . LYS A 1 86 ? -6.082 8.574 7.878 1.00 89.62 86 LYS A C 1
ATOM 701 O O . LYS A 1 86 ? -6.171 7.638 8.673 1.00 89.62 86 LYS A O 1
ATOM 706 N N . PRO A 1 87 ? -7.014 8.813 6.935 1.00 94.31 87 PRO A N 1
ATOM 707 C CA . PRO A 1 87 ? -8.255 8.047 6.845 1.00 94.31 87 PRO A CA 1
ATOM 708 C C . PRO A 1 87 ? -8.094 6.684 6.159 1.00 94.31 87 PRO A C 1
ATOM 710 O O . PRO A 1 87 ? -8.874 5.782 6.453 1.00 94.31 87 PRO A O 1
ATOM 713 N N . ASN A 1 88 ? -7.103 6.497 5.277 1.00 97.00 88 ASN A N 1
ATOM 714 C CA . ASN A 1 88 ? -6.940 5.242 4.540 1.00 97.00 88 ASN A CA 1
ATOM 715 C C . ASN A 1 88 ? -6.144 4.199 5.346 1.00 97.00 88 ASN A C 1
ATOM 717 O O . ASN A 1 88 ? -5.148 4.512 6.012 1.00 97.00 88 ASN A O 1
ATOM 721 N N . ARG A 1 89 ? -6.588 2.939 5.287 1.00 97.69 89 ARG A N 1
ATOM 722 C CA . ARG A 1 89 ? -5.932 1.782 5.926 1.00 97.69 89 ARG A CA 1
ATOM 723 C C . ARG A 1 89 ? -4.673 1.364 5.181 1.00 97.69 89 ARG A C 1
ATOM 725 O O . ARG A 1 89 ? -3.651 1.051 5.794 1.00 97.69 89 ARG A O 1
ATOM 732 N N . PHE A 1 90 ? -4.746 1.382 3.858 1.00 98.25 90 PHE A N 1
ATOM 733 C CA . PHE A 1 90 ? -3.686 0.917 2.981 1.00 98.25 90 PHE A CA 1
ATOM 734 C C . PHE A 1 90 ? -3.256 1.996 1.994 1.00 98.25 90 PHE A C 1
ATOM 736 O O . PHE A 1 90 ? -4.016 2.911 1.672 1.00 98.25 90 PHE A O 1
ATOM 743 N N . TYR A 1 91 ? -2.039 1.858 1.480 1.00 97.62 91 TYR A N 1
ATOM 744 C CA . TYR A 1 91 ? -1.495 2.767 0.479 1.00 97.62 91 TYR A CA 1
ATOM 745 C C . TYR A 1 91 ? -0.777 1.992 -0.625 1.00 97.62 91 TYR A C 1
ATOM 747 O O . TYR A 1 91 ? 0.066 1.142 -0.337 1.00 97.62 91 TYR A O 1
ATOM 755 N N . LEU A 1 92 ? -1.080 2.290 -1.889 1.00 98.06 92 LEU A N 1
ATOM 756 C CA . LEU A 1 92 ? -0.441 1.633 -3.032 1.00 98.06 92 LEU A CA 1
ATOM 757 C C . LEU A 1 92 ? 0.954 2.215 -3.307 1.00 98.06 92 LEU A C 1
ATOM 759 O O . LEU A 1 92 ? 1.095 3.360 -3.737 1.00 98.06 92 LEU A O 1
ATOM 763 N N . SER A 1 93 ? 1.994 1.401 -3.127 1.00 95.88 93 SER A N 1
ATOM 764 C CA . SER A 1 93 ? 3.384 1.700 -3.492 1.00 95.88 93 SER A CA 1
ATOM 765 C C . SER A 1 93 ? 3.778 0.938 -4.763 1.00 95.88 93 SER A C 1
ATOM 767 O O . SER A 1 93 ? 4.628 0.050 -4.761 1.00 95.88 93 SER A O 1
ATOM 769 N N . PHE A 1 94 ? 3.088 1.248 -5.865 1.00 97.25 94 PHE A N 1
ATOM 770 C CA . PHE A 1 94 ? 3.228 0.526 -7.134 1.00 97.25 94 PHE A CA 1
ATOM 771 C C . PHE A 1 94 ? 4.302 1.146 -8.023 1.00 97.25 94 PHE A C 1
ATOM 773 O O . PHE A 1 94 ? 4.207 2.315 -8.404 1.00 97.25 94 PHE A O 1
ATOM 780 N N . GLU A 1 95 ? 5.287 0.342 -8.400 1.00 94.94 95 GLU A N 1
ATOM 781 C CA . GLU A 1 95 ? 6.396 0.741 -9.250 1.00 94.94 95 GLU A CA 1
ATOM 782 C C . GLU A 1 95 ? 6.016 0.867 -10.723 1.00 94.94 95 GLU A C 1
ATOM 784 O O . GLU A 1 95 ? 5.085 0.227 -11.221 1.00 94.94 95 GLU A O 1
ATOM 789 N N . ASN A 1 96 ? 6.775 1.697 -11.438 1.00 92.56 96 ASN A N 1
ATOM 790 C CA . ASN A 1 96 ? 6.584 1.928 -12.869 1.00 92.56 96 ASN A CA 1
ATOM 791 C C . ASN A 1 96 ? 7.027 0.721 -13.725 1.00 92.56 96 ASN A C 1
ATOM 793 O O . ASN A 1 96 ? 6.598 0.582 -14.867 1.00 92.56 96 ASN A O 1
ATOM 797 N N . ALA A 1 97 ? 7.847 -0.175 -13.178 1.00 91.00 97 ALA A N 1
ATOM 798 C CA . ALA A 1 97 ? 8.295 -1.408 -13.814 1.00 91.00 97 ALA A CA 1
ATOM 799 C C . ALA A 1 97 ? 8.410 -2.526 -12.764 1.00 91.00 97 ALA A C 1
ATOM 801 O O . ALA A 1 97 ? 8.569 -2.253 -11.575 1.00 91.00 97 ALA A O 1
ATOM 802 N N . LEU A 1 98 ? 8.314 -3.787 -13.191 1.00 92.38 98 LEU A N 1
ATOM 803 C CA . LEU A 1 98 ? 8.430 -4.962 -12.316 1.00 92.38 98 LEU A CA 1
ATOM 804 C C . LEU A 1 98 ? 9.816 -5.603 -12.467 1.00 92.38 98 LEU A C 1
ATOM 806 O O . LEU A 1 98 ? 9.936 -6.742 -12.909 1.00 92.38 98 LEU A O 1
ATOM 810 N N . CYS A 1 99 ? 10.871 -4.849 -12.157 1.00 90.06 99 CYS A N 1
ATOM 811 C CA . CYS A 1 99 ? 12.251 -5.306 -12.334 1.00 90.06 99 CYS A CA 1
ATOM 812 C C . CYS A 1 99 ? 12.834 -5.868 -11.035 1.00 90.06 99 CYS A C 1
ATOM 814 O O . CYS A 1 99 ? 12.533 -5.378 -9.947 1.00 90.06 99 CYS A O 1
ATOM 816 N N . LYS A 1 100 ? 13.723 -6.860 -11.146 1.00 89.00 100 LYS A N 1
ATOM 817 C CA . LYS A 1 100 ? 14.539 -7.338 -10.019 1.00 89.00 100 LYS A CA 1
ATOM 818 C C . LYS A 1 100 ? 15.270 -6.162 -9.358 1.00 89.00 100 LYS A C 1
ATOM 820 O O . LYS A 1 100 ? 15.765 -5.286 -10.059 1.00 89.00 100 LYS A O 1
ATOM 825 N N . ASP A 1 101 ? 15.325 -6.150 -8.027 1.00 87.94 101 ASP A N 1
ATOM 826 C CA . ASP A 1 101 ? 15.967 -5.115 -7.198 1.00 87.94 101 ASP A CA 1
ATOM 827 C C . ASP A 1 101 ? 15.376 -3.690 -7.317 1.00 87.94 101 ASP A C 1
ATOM 829 O O . ASP A 1 101 ? 15.832 -2.775 -6.632 1.00 87.94 101 ASP A O 1
ATOM 833 N N . TYR A 1 102 ? 14.334 -3.480 -8.131 1.00 88.12 102 TYR A N 1
ATOM 834 C CA . TYR A 1 102 ? 13.711 -2.173 -8.329 1.00 88.12 102 TYR A CA 1
ATOM 835 C C . TYR A 1 102 ? 12.662 -1.865 -7.253 1.00 88.12 102 TYR A C 1
ATOM 837 O O . TYR A 1 102 ? 11.495 -2.260 -7.328 1.00 88.12 102 TYR A O 1
ATOM 845 N N . LEU A 1 103 ? 13.119 -1.155 -6.227 1.00 89.19 103 LEU A N 1
ATOM 846 C CA . LEU A 1 103 ? 12.312 -0.511 -5.198 1.00 89.19 103 LEU A CA 1
ATOM 847 C C . LEU A 1 103 ? 12.682 0.969 -5.202 1.00 89.19 103 LEU A C 1
ATOM 849 O O . LEU A 1 103 ? 13.849 1.280 -5.400 1.00 89.19 103 LEU A O 1
ATOM 853 N N . THR A 1 104 ? 11.734 1.874 -4.983 1.00 88.44 104 THR A N 1
ATOM 854 C CA . THR A 1 104 ? 11.987 3.322 -5.064 1.00 88.44 104 THR A CA 1
ATOM 855 C C . THR A 1 104 ? 11.451 4.078 -3.848 1.00 88.44 104 THR A C 1
ATOM 857 O O . THR A 1 104 ? 10.989 3.491 -2.860 1.00 88.44 104 THR A O 1
ATOM 860 N N . GLU A 1 105 ? 11.441 5.411 -3.935 1.00 87.19 105 GLU A N 1
ATOM 861 C CA . GLU A 1 105 ? 10.829 6.284 -2.943 1.00 87.19 105 GLU A CA 1
ATOM 862 C C . GLU A 1 105 ? 9.353 5.949 -2.687 1.00 87.19 105 GLU A C 1
ATOM 864 O O . GLU A 1 105 ? 8.829 6.313 -1.640 1.00 87.19 105 GLU A O 1
ATOM 869 N N . LYS A 1 106 ? 8.654 5.267 -3.606 1.00 90.50 106 LYS A N 1
ATOM 870 C CA . LYS A 1 106 ? 7.222 4.950 -3.457 1.00 90.50 106 LYS A CA 1
ATOM 871 C C . LYS A 1 106 ? 6.932 4.127 -2.208 1.00 90.50 106 LYS A C 1
ATOM 873 O O . LYS A 1 106 ? 5.976 4.434 -1.501 1.00 90.50 106 LYS A O 1
ATOM 878 N N . ILE A 1 107 ? 7.746 3.107 -1.929 1.00 93.19 107 ILE A N 1
ATOM 879 C CA . ILE A 1 107 ? 7.618 2.307 -0.705 1.00 93.19 107 ILE A CA 1
ATOM 880 C C . ILE A 1 107 ? 8.449 2.873 0.447 1.00 93.19 107 ILE A C 1
ATOM 882 O O . ILE A 1 107 ? 7.975 2.858 1.581 1.00 93.19 107 ILE A O 1
ATOM 886 N N . ALA A 1 108 ? 9.631 3.441 0.178 1.00 90.62 108 ALA A N 1
ATOM 887 C CA . ALA A 1 108 ? 10.457 4.065 1.217 1.00 90.62 108 ALA A CA 1
ATOM 888 C C . ALA A 1 108 ? 9.698 5.181 1.953 1.00 90.62 108 ALA A C 1
ATOM 890 O O . ALA A 1 108 ? 9.698 5.239 3.182 1.00 90.62 108 ALA A O 1
ATOM 891 N N . ASN A 1 109 ? 8.927 5.978 1.204 1.00 88.38 109 ASN A N 1
ATOM 892 C CA . ASN A 1 109 ? 8.013 6.986 1.724 1.00 88.38 109 ASN A CA 1
ATOM 893 C C . ASN A 1 109 ? 6.842 6.409 2.534 1.00 88.38 109 ASN A C 1
ATOM 895 O O . ASN A 1 109 ? 5.880 7.119 2.744 1.00 88.38 109 ASN A O 1
ATOM 899 N N . LEU A 1 110 ? 6.816 5.155 2.964 1.00 91.19 110 LEU A N 1
ATOM 900 C CA . LEU A 1 110 ? 5.828 4.672 3.941 1.00 91.19 110 LEU A CA 1
ATOM 901 C C . LEU A 1 110 ? 6.477 4.205 5.247 1.00 91.19 110 LEU A C 1
ATOM 903 O O . LEU A 1 110 ? 5.787 4.019 6.252 1.00 91.19 110 LEU A O 1
ATOM 907 N N . TYR A 1 111 ? 7.806 4.114 5.263 1.00 90.81 111 TYR A N 1
ATOM 908 C CA . TYR A 1 111 ? 8.613 3.868 6.455 1.00 90.81 111 TYR A CA 1
ATOM 909 C C . TYR A 1 111 ? 9.081 5.195 7.060 1.00 90.81 111 TYR A C 1
ATOM 911 O O . TYR A 1 111 ? 10.262 5.427 7.290 1.00 90.81 111 TYR A O 1
ATOM 919 N N . THR A 1 112 ? 8.136 6.103 7.285 1.00 83.00 112 THR A N 1
ATOM 920 C CA . THR A 1 112 ? 8.350 7.356 8.019 1.00 83.00 112 THR A CA 1
ATOM 921 C C . THR A 1 112 ? 7.311 7.447 9.126 1.00 83.00 112 THR A C 1
ATOM 923 O O . THR A 1 112 ? 6.149 7.113 8.891 1.00 83.00 112 THR A O 1
ATOM 926 N N . THR A 1 113 ? 7.691 7.951 10.299 1.00 70.00 113 THR A N 1
ATOM 927 C CA . THR A 1 113 ? 6.875 7.923 11.529 1.00 70.00 113 THR A CA 1
ATOM 928 C C . THR A 1 113 ? 5.502 8.604 11.400 1.00 70.00 113 THR A C 1
ATOM 930 O O . THR A 1 113 ? 4.587 8.300 12.154 1.00 70.00 113 THR A O 1
ATOM 933 N N . SER A 1 114 ? 5.305 9.496 10.423 1.00 72.88 114 SER A N 1
ATOM 934 C CA . SER A 1 114 ? 4.028 10.187 10.186 1.00 72.88 114 SER A CA 1
ATOM 935 C C . SER A 1 114 ? 3.000 9.404 9.352 1.00 72.88 114 SER A C 1
ATOM 937 O O . SER A 1 114 ? 1.869 9.869 9.197 1.00 72.88 114 SER A O 1
ATOM 939 N N . ARG A 1 115 ? 3.351 8.237 8.790 1.00 84.00 115 ARG A N 1
ATOM 940 C CA . ARG A 1 115 ? 2.523 7.538 7.787 1.00 84.00 115 ARG A CA 1
ATOM 941 C C . ARG A 1 115 ? 1.925 6.249 8.342 1.00 84.00 115 ARG A C 1
ATOM 943 O O . ARG A 1 115 ? 2.472 5.156 8.207 1.00 84.00 115 ARG A O 1
ATOM 950 N N . ASN A 1 116 ? 0.739 6.400 8.922 1.00 88.62 116 ASN A N 1
ATOM 951 C CA . ASN A 1 116 ? 0.028 5.362 9.669 1.00 88.62 116 ASN A CA 1
ATOM 952 C C . ASN A 1 116 ? -0.849 4.453 8.787 1.00 88.62 116 ASN A C 1
ATOM 954 O O . ASN A 1 116 ? -2.020 4.235 9.092 1.00 88.62 116 ASN A O 1
ATOM 958 N N . CYS A 1 117 ? -0.323 3.943 7.677 1.00 93.88 117 CYS A N 1
ATOM 959 C CA . CYS A 1 117 ? -1.038 3.036 6.771 1.00 93.88 117 CYS A CA 1
ATOM 960 C C . CYS A 1 117 ? -0.127 1.886 6.327 1.00 93.88 117 CYS A C 1
ATOM 962 O O . CYS A 1 117 ? 1.099 2.002 6.377 1.00 93.88 117 CYS A O 1
ATOM 964 N N . ILE A 1 118 ? -0.719 0.761 5.924 1.00 97.00 118 ILE A N 1
ATOM 965 C CA . ILE A 1 118 ? 0.033 -0.429 5.505 1.00 97.00 118 ILE A CA 1
ATOM 966 C C . ILE A 1 118 ? 0.346 -0.331 3.995 1.00 97.00 118 ILE A C 1
ATOM 968 O O . ILE A 1 118 ? -0.586 -0.191 3.196 1.00 97.00 118 ILE A O 1
ATOM 972 N N . PRO A 1 119 ? 1.622 -0.426 3.572 1.00 97.19 119 PRO A N 1
ATOM 973 C CA . PRO A 1 119 ? 1.998 -0.445 2.162 1.00 97.19 119 PRO A CA 1
ATOM 974 C C . PRO A 1 119 ? 1.461 -1.681 1.439 1.00 97.19 119 PRO A C 1
ATOM 976 O O . PRO A 1 119 ? 1.631 -2.806 1.911 1.00 97.19 119 PRO A O 1
ATOM 979 N N . ILE A 1 120 ? 0.902 -1.480 0.248 1.00 98.31 120 ILE A N 1
ATOM 980 C CA . ILE A 1 120 ? 0.637 -2.538 -0.728 1.00 98.31 120 ILE A CA 1
ATOM 981 C C . ILE A 1 120 ? 1.646 -2.371 -1.859 1.00 98.31 120 ILE A C 1
ATOM 983 O O . ILE A 1 120 ? 1.575 -1.413 -2.632 1.00 98.31 120 ILE A O 1
ATOM 987 N N . PHE A 1 121 ? 2.582 -3.307 -1.955 1.00 97.81 121 PHE A N 1
ATOM 988 C CA . PHE A 1 121 ? 3.709 -3.223 -2.870 1.00 97.81 121 PHE A CA 1
ATOM 989 C C . PHE A 1 121 ? 3.470 -4.010 -4.158 1.00 97.81 121 PHE A C 1
ATOM 991 O O . PHE A 1 121 ? 3.067 -5.178 -4.147 1.00 97.81 121 PHE A O 1
ATOM 998 N N . ARG A 1 122 ? 3.793 -3.381 -5.286 1.00 97.19 122 ARG A N 1
ATOM 999 C CA . ARG A 1 122 ? 3.861 -4.019 -6.603 1.00 97.19 122 ARG A CA 1
ATOM 1000 C C . ARG A 1 122 ? 5.111 -3.514 -7.307 1.00 97.19 122 ARG A C 1
ATOM 1002 O O . ARG A 1 122 ? 5.131 -2.374 -7.751 1.00 97.19 122 ARG A O 1
ATOM 1009 N N . GLY A 1 123 ? 6.139 -4.348 -7.394 1.00 94.38 123 GLY A N 1
ATOM 1010 C CA . GLY A 1 123 ? 7.444 -3.969 -7.934 1.00 94.38 123 GLY A CA 1
ATOM 1011 C C . GLY A 1 123 ? 8.353 -5.184 -8.047 1.00 94.38 123 GLY A C 1
ATOM 1012 O O . GLY A 1 123 ? 7.927 -6.210 -8.575 1.00 94.38 123 GLY A O 1
ATOM 1013 N N . ALA A 1 124 ? 9.582 -5.078 -7.541 1.00 92.44 124 ALA A N 1
ATOM 1014 C CA . ALA A 1 124 ? 10.564 -6.157 -7.589 1.00 92.44 124 ALA A CA 1
ATOM 1015 C C . ALA A 1 124 ? 10.041 -7.502 -7.038 1.00 92.44 124 ALA A C 1
ATOM 1017 O O . ALA A 1 124 ? 9.597 -7.551 -5.886 1.00 92.44 124 ALA A O 1
ATOM 1018 N N . PRO A 1 125 ? 10.163 -8.614 -7.795 1.00 88.81 125 PRO A N 1
ATOM 1019 C CA . PRO A 1 125 ? 9.785 -9.949 -7.317 1.00 88.81 125 PRO A CA 1
ATOM 1020 C C . PRO A 1 125 ? 10.547 -10.382 -6.057 1.00 88.81 125 PRO A C 1
ATOM 1022 O O . PRO A 1 125 ? 10.022 -11.117 -5.226 1.00 88.81 125 PRO A O 1
ATOM 1025 N N . ASN A 1 126 ? 11.776 -9.889 -5.893 1.00 90.06 126 ASN A N 1
ATOM 1026 C CA . ASN A 1 126 ? 12.654 -10.195 -4.769 1.00 90.06 126 ASN A CA 1
ATOM 1027 C C . ASN A 1 126 ? 12.643 -9.110 -3.675 1.00 90.06 126 ASN A C 1
ATOM 1029 O O . ASN A 1 126 ? 13.586 -8.992 -2.898 1.00 90.06 126 ASN A O 1
ATOM 1033 N N . ALA A 1 127 ? 11.573 -8.313 -3.572 1.00 90.88 127 ALA A N 1
ATOM 1034 C CA . ALA A 1 127 ? 11.461 -7.269 -2.549 1.00 90.88 127 ALA A CA 1
ATOM 1035 C C . ALA A 1 127 ? 11.565 -7.796 -1.106 1.00 90.88 127 ALA A C 1
ATOM 1037 O O . ALA A 1 127 ? 11.961 -7.050 -0.212 1.00 90.88 127 ALA A O 1
ATOM 1038 N N . ARG A 1 128 ? 11.273 -9.084 -0.875 1.00 91.75 128 ARG A N 1
ATOM 1039 C CA . ARG A 1 128 ? 11.471 -9.762 0.419 1.00 91.75 128 ARG A CA 1
ATOM 1040 C C . ARG A 1 128 ? 12.935 -9.784 0.877 1.00 91.75 128 ARG A C 1
ATOM 1042 O O . ARG A 1 128 ? 13.168 -9.843 2.076 1.00 91.75 128 ARG A O 1
ATOM 1049 N N . ASP A 1 129 ? 13.894 -9.664 -0.042 1.00 89.69 129 ASP A N 1
ATOM 1050 C CA . ASP A 1 129 ? 15.323 -9.568 0.285 1.00 89.69 129 ASP A CA 1
ATOM 1051 C C . ASP A 1 129 ? 15.698 -8.189 0.852 1.00 89.69 129 ASP A C 1
ATOM 1053 O O . ASP A 1 129 ? 16.770 -8.020 1.426 1.00 89.69 129 ASP A O 1
ATOM 1057 N N . CYS A 1 130 ? 14.854 -7.179 0.620 1.00 86.44 130 CYS A N 1
ATOM 1058 C CA . CYS A 1 130 ? 15.133 -5.777 0.940 1.00 86.44 130 CYS A CA 1
ATOM 1059 C C . CYS A 1 130 ? 14.192 -5.211 2.013 1.00 86.44 130 CYS A C 1
ATOM 1061 O O . CYS A 1 130 ? 14.537 -4.241 2.683 1.00 86.44 130 CYS A O 1
ATOM 1063 N N . LEU A 1 131 ? 12.991 -5.779 2.153 1.00 92.25 131 LEU A N 1
ATOM 1064 C CA . LEU A 1 131 ? 11.938 -5.277 3.029 1.00 92.25 131 LEU A CA 1
ATOM 1065 C C . LEU A 1 131 ? 11.635 -6.277 4.153 1.00 92.25 131 LEU A C 1
ATOM 1067 O O . LEU A 1 131 ? 11.425 -7.459 3.871 1.00 92.25 131 LEU A O 1
ATOM 1071 N N . PRO A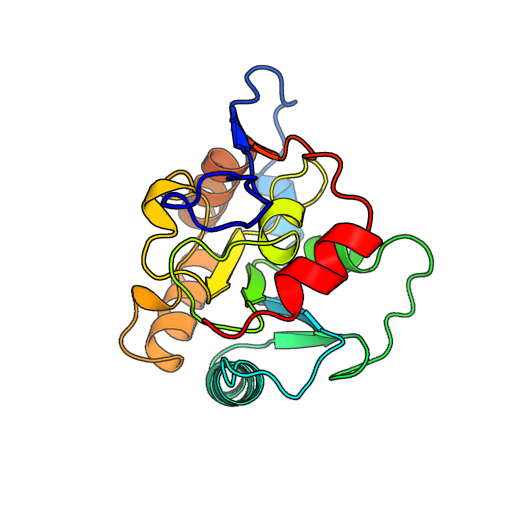 1 132 ? 11.518 -5.820 5.413 1.00 93.25 132 PRO A N 1
ATOM 1072 C CA . PRO A 1 132 ? 11.162 -6.686 6.527 1.00 93.25 132 PRO A CA 1
ATOM 1073 C C . PRO A 1 132 ? 9.793 -7.348 6.338 1.00 93.25 132 PRO A C 1
ATOM 1075 O O . PRO A 1 132 ? 8.823 -6.719 5.901 1.00 93.25 132 PRO A O 1
ATOM 1078 N N . LEU A 1 133 ? 9.695 -8.623 6.712 1.00 91.62 133 LEU A N 1
ATOM 1079 C CA . LEU A 1 133 ? 8.448 -9.382 6.630 1.00 91.62 133 LEU A CA 1
ATOM 1080 C C . LEU A 1 133 ? 7.355 -8.753 7.503 1.00 91.62 133 LEU A C 1
ATOM 1082 O O . LEU A 1 133 ? 7.635 -8.169 8.544 1.00 91.62 133 LEU A O 1
ATOM 1086 N N . LYS A 1 134 ? 6.092 -8.916 7.090 1.00 92.19 134 LYS A N 1
ATOM 1087 C CA . LYS A 1 134 ? 4.900 -8.411 7.802 1.00 92.19 134 LYS A CA 1
ATOM 1088 C C . LYS A 1 134 ? 4.851 -6.882 7.984 1.00 92.19 134 LYS A C 1
ATOM 1090 O O . LYS A 1 134 ? 4.045 -6.396 8.768 1.00 92.19 134 LYS A O 1
ATOM 1095 N N . THR A 1 135 ? 5.649 -6.122 7.232 1.00 95.12 135 THR A N 1
ATOM 1096 C CA . THR A 1 135 ? 5.594 -4.645 7.223 1.00 95.12 135 THR A CA 1
ATOM 1097 C C . THR A 1 135 ? 4.890 -4.060 5.997 1.00 95.12 135 THR A C 1
ATOM 1099 O O . THR A 1 135 ? 4.577 -2.874 5.968 1.00 95.12 135 THR A O 1
ATOM 1102 N N . TYR A 1 136 ? 4.614 -4.896 4.997 1.00 96.88 136 TYR A N 1
ATOM 1103 C CA . TYR A 1 136 ? 3.913 -4.564 3.761 1.00 96.88 136 TYR A CA 1
ATOM 1104 C C . TYR A 1 136 ? 3.145 -5.790 3.255 1.00 96.88 136 TYR A C 1
ATOM 1106 O O . TYR A 1 136 ? 3.350 -6.909 3.733 1.00 96.88 136 TYR A O 1
ATOM 1114 N N . ILE A 1 137 ? 2.268 -5.576 2.278 1.00 97.88 137 ILE A N 1
ATOM 1115 C CA . ILE A 1 137 ? 1.517 -6.623 1.582 1.00 97.88 137 ILE A CA 1
ATOM 1116 C C . ILE A 1 137 ? 1.982 -6.639 0.126 1.00 97.88 137 ILE A C 1
ATOM 1118 O O . ILE A 1 137 ? 1.860 -5.632 -0.569 1.00 97.88 137 ILE A O 1
ATOM 1122 N N . SER A 1 138 ? 2.530 -7.757 -0.350 1.00 97.12 138 SER A N 1
ATOM 1123 C CA . SER A 1 138 ? 2.973 -7.881 -1.742 1.00 97.12 138 SER A CA 1
ATOM 1124 C C . SER A 1 138 ? 1.822 -8.315 -2.640 1.00 97.12 138 SER A C 1
ATOM 1126 O O . SER A 1 138 ? 1.149 -9.302 -2.356 1.00 97.12 138 SER A O 1
ATOM 1128 N N . THR A 1 139 ? 1.624 -7.638 -3.771 1.00 97.50 139 THR A N 1
ATOM 1129 C CA . T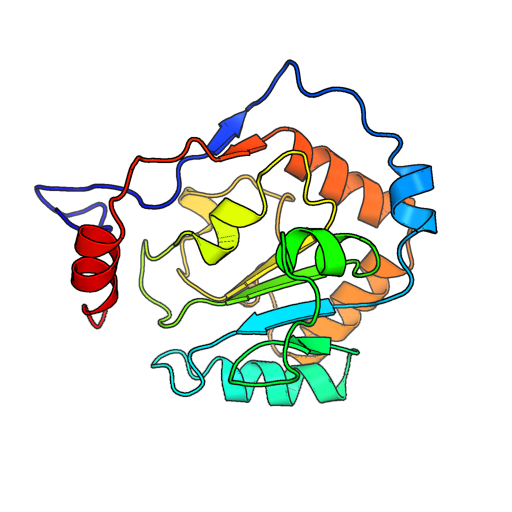HR A 1 139 ? 0.677 -8.113 -4.799 1.00 97.50 139 THR A CA 1
ATOM 1130 C C . THR A 1 139 ? 1.101 -9.443 -5.426 1.00 97.50 139 THR A C 1
ATOM 1132 O O . THR A 1 139 ? 0.243 -10.161 -5.924 1.00 97.50 139 THR A O 1
ATOM 1135 N N . ALA A 1 140 ? 2.392 -9.796 -5.369 1.00 94.69 140 ALA A N 1
ATOM 1136 C CA . ALA A 1 140 ? 2.910 -11.063 -5.891 1.00 94.69 140 ALA A CA 1
ATOM 1137 C C . ALA A 1 140 ? 2.473 -12.288 -5.064 1.00 94.69 140 ALA A C 1
ATOM 1139 O O . ALA A 1 140 ? 2.623 -13.414 -5.525 1.00 94.69 140 ALA A O 1
ATOM 1140 N N . ASP A 1 141 ? 1.918 -12.073 -3.868 1.00 95.81 141 ASP A N 1
ATOM 1141 C CA . ASP A 1 141 ? 1.459 -13.144 -2.975 1.00 95.81 141 ASP A CA 1
ATOM 1142 C C . ASP A 1 141 ? 0.014 -13.583 -3.277 1.00 95.81 141 ASP A C 1
ATOM 1144 O O . ASP A 1 141 ? -0.538 -14.431 -2.576 1.00 95.81 141 ASP A O 1
ATOM 1148 N N . PHE A 1 142 ? -0.623 -12.991 -4.293 1.00 97.69 142 PHE A N 1
ATOM 1149 C CA . PHE A 1 142 ? -2.025 -13.217 -4.631 1.00 97.69 142 PHE A CA 1
ATOM 1150 C C . PHE A 1 142 ? -2.186 -13.567 -6.107 1.00 97.69 142 PHE A C 1
ATOM 1152 O O . PHE A 1 142 ? -1.613 -12.926 -6.982 1.00 97.69 142 PHE A O 1
ATOM 1159 N N . GLU A 1 143 ? -3.055 -14.537 -6.379 1.00 97.81 143 GLU A N 1
ATOM 1160 C CA . GLU A 1 143 ? -3.386 -14.981 -7.739 1.00 97.81 143 GLU A CA 1
ATOM 1161 C C . GLU A 1 143 ? -4.118 -13.907 -8.558 1.00 97.81 143 GLU A C 1
ATOM 1163 O O . GLU A 1 143 ? -4.068 -13.916 -9.785 1.00 97.81 143 GLU A O 1
ATOM 1168 N N . SER A 1 144 ? -4.828 -12.982 -7.899 1.00 98.31 144 SER A N 1
ATOM 1169 C CA . SER A 1 144 ? -5.599 -11.940 -8.580 1.00 98.31 144 SER A CA 1
ATOM 1170 C C . SER A 1 144 ? -5.845 -10.694 -7.714 1.00 98.31 144 SER A C 1
ATOM 1172 O O . SER A 1 144 ? -5.831 -10.781 -6.477 1.00 98.31 144 SER A O 1
ATOM 1174 N N . PRO A 1 145 ? -6.163 -9.534 -8.331 1.00 98.69 145 PRO A N 1
ATOM 1175 C CA . PRO A 1 145 ? -6.600 -8.337 -7.609 1.00 98.69 145 PRO A CA 1
ATOM 1176 C C . PRO A 1 145 ? -7.817 -8.581 -6.706 1.00 98.69 145 PRO A C 1
ATOM 1178 O O . PRO A 1 145 ? -7.896 -8.020 -5.617 1.00 98.69 145 PRO A O 1
ATOM 1181 N N . GLN A 1 146 ? -8.737 -9.464 -7.105 1.00 98.75 146 GLN A N 1
ATOM 1182 C CA . GLN A 1 146 ? -9.897 -9.835 -6.292 1.00 98.75 146 GLN A CA 1
ATOM 1183 C C . GLN A 1 146 ? -9.483 -10.543 -4.993 1.00 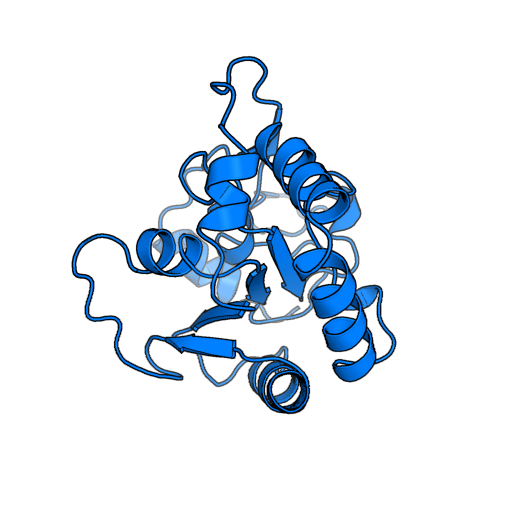98.75 146 GLN A C 1
ATOM 1185 O O . GLN A 1 146 ? -9.998 -10.222 -3.919 1.00 98.75 146 GLN A O 1
ATOM 1190 N N . LYS A 1 147 ? -8.535 -11.490 -5.066 1.00 98.81 147 LYS A N 1
ATOM 1191 C CA . LYS A 1 147 ? -8.011 -12.191 -3.881 1.00 98.81 147 LYS A CA 1
ATOM 1192 C C . LYS A 1 147 ? -7.261 -11.233 -2.956 1.00 98.81 147 LYS A C 1
ATOM 1194 O O . LYS A 1 147 ? -7.456 -11.295 -1.742 1.00 98.81 147 LYS A O 1
ATOM 1199 N N . LEU A 1 148 ? -6.485 -10.308 -3.526 1.00 98.75 148 LEU A N 1
ATOM 1200 C CA . LEU A 1 148 ? -5.861 -9.223 -2.772 1.00 98.75 148 LEU A CA 1
ATOM 1201 C C . LEU A 1 148 ? -6.918 -8.363 -2.063 1.00 98.75 148 LEU A C 1
ATOM 1203 O O . LEU A 1 148 ? -6.826 -8.177 -0.855 1.00 98.75 148 LEU A O 1
ATOM 1207 N N . ALA A 1 149 ? -7.952 -7.888 -2.760 1.00 98.81 149 ALA A N 1
ATOM 1208 C CA . ALA A 1 149 ? -9.015 -7.078 -2.159 1.00 98.81 149 ALA A CA 1
ATOM 1209 C C . ALA A 1 149 ? -9.728 -7.797 -1.003 1.00 98.81 149 ALA A C 1
ATOM 1211 O O . ALA A 1 149 ? -9.942 -7.206 0.056 1.00 98.81 149 ALA A O 1
ATOM 1212 N N . ALA A 1 150 ? -10.050 -9.084 -1.166 1.00 98.75 150 ALA A N 1
ATOM 1213 C CA . ALA A 1 150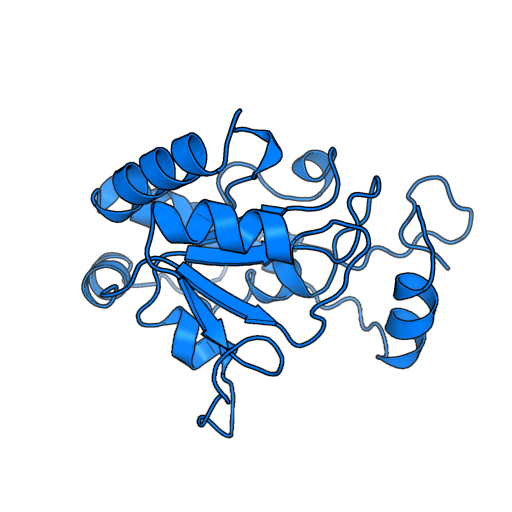 ? -10.648 -9.890 -0.102 1.00 98.75 150 ALA A CA 1
ATOM 1214 C C . ALA A 1 150 ? -9.729 -9.990 1.130 1.00 98.75 150 ALA A C 1
ATOM 1216 O O . ALA A 1 150 ? -10.186 -9.855 2.268 1.00 98.75 150 ALA A O 1
ATOM 1217 N N . PHE A 1 151 ? -8.424 -10.171 0.912 1.00 98.62 151 PHE A N 1
ATOM 1218 C CA . PHE A 1 151 ? -7.434 -10.170 1.985 1.00 98.62 151 PHE A CA 1
ATOM 1219 C C . PHE A 1 151 ? -7.340 -8.808 2.684 1.00 98.62 151 PHE A C 1
ATOM 1221 O O . PHE A 1 151 ? -7.382 -8.752 3.913 1.00 98.62 151 PHE A O 1
ATOM 1228 N N . LEU A 1 152 ? -7.282 -7.711 1.924 1.00 98.69 152 LEU A N 1
ATOM 1229 C CA . LEU A 1 152 ? -7.223 -6.351 2.463 1.00 98.69 152 LEU A CA 1
ATOM 1230 C C . LEU A 1 152 ? -8.447 -6.030 3.322 1.00 98.69 152 LEU A C 1
ATOM 1232 O O . LEU A 1 152 ? -8.282 -5.540 4.435 1.00 98.69 152 LEU A O 1
ATOM 1236 N N . LYS A 1 153 ? -9.658 -6.391 2.881 1.00 98.56 153 LYS A N 1
ATOM 1237 C CA . LYS A 1 153 ? -10.883 -6.227 3.683 1.00 98.56 153 LYS A CA 1
ATOM 1238 C C . LYS A 1 153 ? -10.837 -7.035 4.980 1.00 98.56 153 LYS A C 1
ATOM 1240 O O . LYS A 1 153 ? -11.212 -6.527 6.035 1.00 98.56 153 LYS A O 1
ATOM 1245 N N . LYS A 1 154 ? -10.324 -8.270 4.936 1.00 98.19 154 LYS A N 1
ATOM 1246 C CA . LYS A 1 154 ? -10.155 -9.118 6.130 1.00 98.19 154 LYS A CA 1
ATOM 1247 C C . LYS A 1 154 ? -9.154 -8.533 7.129 1.00 98.19 154 LYS A C 1
ATOM 1249 O O . LYS A 1 154 ? -9.363 -8.644 8.333 1.00 98.19 154 LYS A O 1
ATOM 1254 N N . ILE A 1 155 ? -8.060 -7.941 6.649 1.00 97.69 155 ILE A N 1
ATOM 1255 C CA . ILE A 1 155 ? -7.090 -7.259 7.514 1.00 97.69 155 ILE A CA 1
ATOM 1256 C C . ILE A 1 155 ? -7.680 -5.952 8.046 1.00 97.69 155 ILE A C 1
ATOM 1258 O O . ILE A 1 155 ? -7.618 -5.706 9.243 1.00 97.69 155 ILE A O 1
ATOM 1262 N N . GLY A 1 156 ? -8.280 -5.139 7.178 1.00 97.00 156 GLY A N 1
ATOM 1263 C CA . GLY A 1 156 ? -8.792 -3.814 7.512 1.00 97.00 156 GLY A CA 1
ATOM 1264 C C . GLY A 1 156 ? -9.957 -3.817 8.501 1.00 97.00 156 GLY A C 1
ATOM 1265 O O . GLY A 1 156 ? -10.057 -2.888 9.292 1.00 97.00 156 GLY A O 1
ATOM 1266 N N . SER A 1 157 ? -10.788 -4.864 8.494 1.00 97.19 157 SER A N 1
ATOM 1267 C CA . SER A 1 157 ? -11.913 -5.046 9.428 1.00 97.19 157 SER A CA 1
ATOM 1268 C C . SER A 1 157 ? -11.527 -5.689 10.765 1.00 97.19 157 SER A C 1
ATOM 1270 O O . SER A 1 157 ? -12.360 -5.784 11.663 1.00 97.19 157 SER A O 1
ATOM 1272 N N . ASN A 1 158 ? -10.281 -6.147 10.916 1.00 98.12 158 ASN A N 1
ATOM 1273 C CA . ASN A 1 158 ? -9.804 -6.784 12.137 1.00 98.12 158 ASN A CA 1
ATOM 1274 C C . ASN A 1 158 ? -8.758 -5.894 12.815 1.00 98.12 158 ASN A C 1
ATOM 1276 O O . ASN A 1 158 ? -7.598 -5.866 12.399 1.00 98.12 158 ASN A O 1
ATOM 1280 N N . GLU A 1 159 ? -9.167 -5.207 13.884 1.00 97.50 159 GLU A N 1
ATOM 1281 C CA . GLU A 1 159 ? -8.315 -4.278 14.636 1.00 97.50 159 GLU A CA 1
ATOM 1282 C C . GLU A 1 159 ? -6.982 -4.911 15.037 1.00 97.50 159 GLU A C 1
ATOM 1284 O O . GLU A 1 159 ? -5.920 -4.383 14.712 1.00 97.50 159 GLU A O 1
ATOM 1289 N N . THR A 1 160 ? -7.017 -6.079 15.680 1.00 97.56 160 THR A N 1
ATOM 1290 C CA . THR A 1 160 ? -5.813 -6.751 16.179 1.00 97.56 160 THR A CA 1
ATOM 1291 C C . THR A 1 160 ? -4.824 -7.058 15.057 1.00 97.56 160 THR A C 1
ATOM 1293 O O . THR A 1 160 ? -3.628 -6.785 15.184 1.00 97.56 160 THR A O 1
ATOM 1296 N N . ARG A 1 161 ? -5.306 -7.598 13.930 1.00 96.75 161 ARG A N 1
ATOM 1297 C CA . ARG A 1 161 ? -4.459 -7.919 12.775 1.00 96.75 161 ARG A CA 1
ATOM 1298 C C . ARG A 1 161 ? -3.915 -6.654 12.128 1.00 96.75 161 ARG A C 1
ATOM 1300 O O . ARG A 1 161 ? -2.711 -6.588 11.893 1.00 96.75 161 ARG A O 1
ATOM 1307 N N . TYR A 1 162 ? -4.753 -5.652 11.881 1.00 97.25 162 TYR A N 1
ATOM 1308 C CA . TYR A 1 162 ? -4.317 -4.383 11.303 1.00 97.25 162 TYR A CA 1
ATOM 1309 C C . TYR A 1 162 ? -3.242 -3.702 12.164 1.00 97.25 162 TYR A C 1
ATOM 1311 O O . TYR A 1 162 ? -2.171 -3.353 11.667 1.00 97.25 162 TYR A O 1
ATOM 1319 N N . ILE A 1 163 ? -3.486 -3.591 13.474 1.00 96.06 163 ILE A N 1
ATOM 1320 C CA . ILE A 1 163 ? -2.536 -3.016 14.431 1.00 96.06 163 ILE A CA 1
ATOM 1321 C C . ILE A 1 163 ? -1.229 -3.811 14.453 1.00 96.06 163 ILE A C 1
ATOM 1323 O O . ILE A 1 163 ? -0.163 -3.208 14.542 1.00 96.06 163 ILE A O 1
ATOM 1327 N N . SER A 1 164 ? -1.276 -5.143 14.340 1.00 95.69 164 SER A N 1
ATOM 1328 C CA . SER A 1 164 ? -0.057 -5.961 14.307 1.00 95.69 164 SER A CA 1
ATOM 1329 C C . SER A 1 164 ? 0.844 -5.637 13.108 1.00 95.69 164 SER A C 1
ATOM 1331 O O . SER A 1 164 ? 2.055 -5.522 13.282 1.00 95.69 164 SER A O 1
ATOM 1333 N N . TYR A 1 165 ? 0.264 -5.395 11.926 1.00 95.62 165 TYR A N 1
ATOM 1334 C CA . TYR A 1 165 ? 1.014 -4.963 10.741 1.00 95.62 165 TYR A CA 1
ATOM 1335 C C . TYR A 1 165 ? 1.618 -3.569 10.928 1.00 95.62 165 TYR A C 1
ATOM 1337 O O . TYR A 1 165 ? 2.788 -3.364 10.613 1.00 95.62 165 TYR A O 1
ATOM 1345 N N . LEU A 1 166 ? 0.846 -2.612 11.459 1.00 93.44 166 LEU A N 1
ATOM 1346 C CA . LEU A 1 166 ? 1.362 -1.265 11.721 1.00 93.44 166 LEU A CA 1
ATOM 1347 C C . LEU A 1 166 ? 2.500 -1.277 12.742 1.00 93.44 166 LEU A C 1
ATOM 1349 O O . LEU A 1 166 ? 3.546 -0.697 12.478 1.00 93.44 166 LEU A O 1
ATOM 1353 N N . LYS A 1 167 ? 2.333 -1.993 13.860 1.00 92.94 167 LYS A N 1
ATOM 1354 C CA . LYS A 1 167 ? 3.377 -2.156 14.882 1.00 92.94 167 LYS A CA 1
ATOM 1355 C C . LYS A 1 167 ? 4.651 -2.757 14.306 1.00 92.94 167 LYS A C 1
ATOM 1357 O O . LYS A 1 167 ? 5.738 -2.341 14.688 1.00 92.94 167 LYS A O 1
ATOM 1362 N N . GLU A 1 168 ? 4.536 -3.748 13.423 1.00 93.88 168 GLU A N 1
ATOM 1363 C CA . GLU A 1 168 ? 5.715 -4.335 12.789 1.00 93.88 168 GLU A CA 1
ATOM 1364 C C . GLU A 1 168 ? 6.385 -3.344 11.835 1.00 93.88 168 GLU A C 1
ATOM 1366 O O . GLU A 1 168 ? 7.602 -3.189 11.874 1.00 93.88 168 GLU A O 1
ATOM 1371 N N . LYS A 1 169 ? 5.597 -2.636 11.015 1.00 93.31 169 LYS A N 1
ATOM 1372 C CA . LYS A 1 169 ? 6.096 -1.613 10.087 1.00 93.31 169 LYS A CA 1
ATOM 1373 C C . LYS A 1 169 ? 6.816 -0.479 10.816 1.00 93.31 169 LYS A C 1
ATOM 1375 O O . LYS A 1 169 ? 7.901 -0.093 10.395 1.00 93.31 169 LYS A O 1
ATOM 1380 N N . ASP A 1 170 ? 6.239 0.025 11.904 1.00 91.38 170 ASP A N 1
ATOM 1381 C CA . ASP A 1 170 ? 6.737 1.192 12.645 1.00 91.38 170 ASP A CA 1
ATOM 1382 C C . ASP A 1 170 ? 8.022 0.906 13.441 1.00 91.38 170 ASP A C 1
ATOM 1384 O O . ASP A 1 170 ? 8.672 1.830 13.917 1.00 91.38 170 ASP A O 1
ATOM 1388 N N . LYS A 1 171 ? 8.467 -0.357 13.512 1.00 91.44 171 LYS A N 1
ATOM 1389 C CA . LYS A 1 171 ? 9.824 -0.700 13.968 1.00 91.44 171 LYS A CA 1
ATOM 1390 C C . LYS A 1 171 ? 10.907 -0.274 12.982 1.00 91.44 171 LYS A C 1
ATOM 1392 O O . LYS A 1 171 ? 12.079 -0.410 13.318 1.00 91.44 171 LYS A O 1
ATOM 1397 N N . TYR A 1 172 ? 10.560 0.150 11.767 1.00 91.88 172 TYR A N 1
ATOM 1398 C CA . TYR A 1 172 ? 11.514 0.461 10.711 1.00 91.88 172 TYR A CA 1
ATOM 1399 C C . TYR A 1 172 ? 11.304 1.868 10.164 1.00 91.88 172 TYR A C 1
ATOM 1401 O O . TYR A 1 172 ? 10.178 2.289 9.897 1.00 91.88 172 TYR A O 1
ATOM 1409 N N . VAL A 1 173 ? 12.411 2.564 9.919 1.00 90.44 173 VAL A N 1
ATOM 1410 C CA . VAL A 1 173 ? 12.427 3.871 9.262 1.00 90.44 173 VAL A CA 1
ATOM 1411 C C . VAL A 1 173 ? 13.322 3.831 8.034 1.00 90.44 173 VAL A C 1
ATOM 1413 O O . VAL A 1 173 ? 14.390 3.211 8.040 1.00 90.44 173 VAL A O 1
ATOM 1416 N N . SER A 1 174 ? 12.885 4.505 6.975 1.00 88.38 174 SER A N 1
ATOM 1417 C CA . SER A 1 174 ? 13.709 4.756 5.804 1.00 88.38 174 SER A CA 1
ATOM 1418 C C . SER A 1 174 ? 14.845 5.685 6.198 1.00 88.38 174 SER A C 1
ATOM 1420 O O . SER A 1 174 ? 14.625 6.778 6.719 1.00 88.38 174 SER A O 1
ATOM 1422 N N . ILE A 1 175 ? 16.072 5.245 5.957 1.00 84.38 175 ILE A N 1
ATOM 1423 C CA . ILE A 1 175 ? 17.212 6.143 5.919 1.00 84.38 175 ILE A CA 1
ATOM 1424 C C . ILE A 1 175 ? 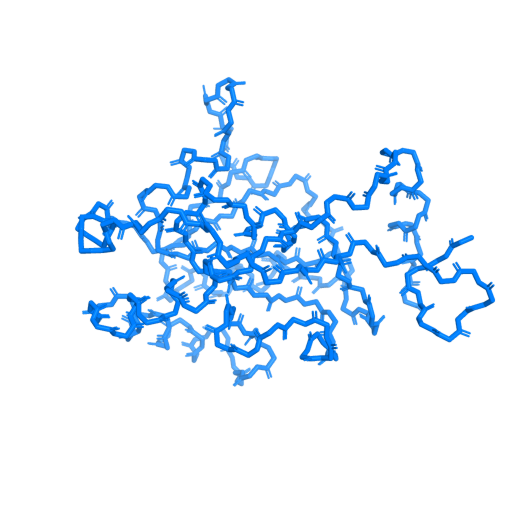17.193 6.694 4.506 1.00 84.38 175 ILE A C 1
ATOM 1426 O O . ILE A 1 175 ? 17.424 5.940 3.561 1.00 84.38 175 ILE A O 1
ATOM 1430 N N . ASP A 1 176 ? 16.881 7.980 4.353 1.00 64.56 176 ASP A N 1
ATOM 1431 C CA . ASP A 1 176 ? 17.044 8.650 3.068 1.00 64.56 176 ASP A CA 1
ATOM 1432 C C . ASP A 1 176 ? 18.488 8.442 2.598 1.00 64.56 176 ASP A C 1
ATOM 1434 O O . ASP A 1 176 ? 19.424 9.113 3.044 1.00 64.56 176 ASP A O 1
ATOM 1438 N N . GLY A 1 177 ? 18.681 7.510 1.664 1.00 50.12 177 GLY A N 1
ATOM 1439 C CA . GLY A 1 177 ? 19.784 7.621 0.734 1.00 50.12 177 GLY A CA 1
ATOM 1440 C C . GLY A 1 177 ? 19.542 8.946 0.032 1.00 50.12 177 GLY A C 1
ATOM 1441 O O . GLY A 1 177 ? 18.514 9.102 -0.620 1.00 50.12 177 GLY A O 1
ATOM 1442 N N . LYS A 1 178 ? 20.412 9.938 0.235 1.00 42.47 178 LYS A N 1
ATOM 1443 C CA . LYS A 1 178 ? 20.322 11.255 -0.412 1.00 42.47 178 LYS A CA 1
ATOM 1444 C C . LYS A 1 178 ? 20.451 11.104 -1.936 1.00 42.47 178 LYS A C 1
ATOM 1446 O O . LYS A 1 178 ? 21.468 11.473 -2.518 1.00 42.47 178 LYS A O 1
ATOM 1451 N N . PHE A 1 179 ? 19.443 10.568 -2.612 1.00 50.88 179 PHE A N 1
ATOM 1452 C CA . PHE A 1 179 ? 19.385 10.552 -4.061 1.00 50.88 179 PHE A CA 1
ATOM 1453 C C . PHE A 1 179 ? 18.824 11.891 -4.499 1.00 50.88 179 PHE A C 1
ATOM 1455 O O . PHE A 1 179 ? 17.637 12.175 -4.362 1.00 50.88 179 PHE A O 1
ATOM 1462 N N . LYS A 1 180 ? 19.704 12.744 -5.026 1.00 46.38 180 LYS A N 1
ATOM 1463 C CA . LYS A 1 180 ? 19.276 13.948 -5.736 1.00 46.38 180 LYS A CA 1
ATOM 1464 C C . LYS A 1 180 ? 18.317 13.519 -6.852 1.00 46.38 180 LYS A C 1
ATOM 1466 O O . LYS A 1 180 ? 18.625 12.600 -7.610 1.00 46.38 180 LYS A O 1
ATOM 1471 N N . GLU A 1 181 ? 17.194 14.217 -6.982 1.00 49.16 181 GLU A N 1
ATOM 1472 C CA . GLU A 1 181 ? 16.122 14.006 -7.975 1.00 49.16 181 GLU A CA 1
ATOM 1473 C C . GLU A 1 181 ? 16.628 13.754 -9.412 1.00 49.16 181 GLU A C 1
ATOM 1475 O O . GLU A 1 181 ? 16.014 13.033 -10.200 1.00 49.16 181 GLU A O 1
ATOM 1480 N N . ARG A 1 182 ? 17.786 14.333 -9.755 1.00 46.03 182 ARG A N 1
ATOM 1481 C CA . ARG A 1 182 ? 18.465 14.168 -11.047 1.00 46.03 182 ARG A CA 1
ATOM 1482 C C . ARG A 1 182 ? 19.021 12.751 -11.258 1.00 46.03 182 ARG A C 1
ATOM 1484 O O . ARG A 1 182 ? 18.882 12.216 -12.351 1.00 46.03 182 ARG A O 1
ATOM 1491 N N . THR A 1 183 ? 19.589 12.126 -10.226 1.00 52.53 183 THR A N 1
ATOM 1492 C CA . THR A 1 183 ? 20.100 10.742 -10.262 1.00 52.53 183 THR A CA 1
ATOM 1493 C C . THR A 1 183 ? 18.954 9.731 -10.308 1.00 52.53 183 THR A C 1
ATOM 1495 O O . THR A 1 183 ? 19.026 8.757 -11.057 1.00 52.53 183 THR A O 1
ATOM 1498 N N . LEU A 1 184 ? 17.862 10.014 -9.584 1.00 55.75 184 LEU A N 1
ATOM 1499 C CA . LEU A 1 184 ? 16.604 9.266 -9.667 1.00 55.75 184 LEU A CA 1
ATOM 1500 C C . LEU A 1 184 ? 16.090 9.226 -11.108 1.00 55.75 184 LEU A C 1
ATOM 1502 O O . LEU A 1 184 ? 15.838 8.150 -11.630 1.00 55.75 184 LEU A O 1
ATOM 1506 N N . ARG A 1 185 ? 16.022 10.369 -11.801 1.00 55.09 185 ARG A N 1
ATOM 1507 C CA . ARG A 1 185 ? 15.503 10.429 -13.178 1.00 55.09 185 ARG A CA 1
ATOM 1508 C C . ARG A 1 185 ? 16.276 9.550 -14.173 1.00 55.09 185 ARG A C 1
ATOM 1510 O O . ARG A 1 185 ? 15.648 8.882 -14.986 1.00 55.09 185 ARG A O 1
ATOM 1517 N N . TYR A 1 186 ? 17.608 9.501 -14.078 1.00 55.28 186 TYR A N 1
ATOM 1518 C CA . TYR A 1 186 ? 18.425 8.609 -14.913 1.00 55.28 186 TYR A CA 1
ATOM 1519 C C . TYR A 1 186 ? 18.210 7.134 -14.564 1.00 55.28 186 TYR A C 1
ATOM 1521 O O . TYR A 1 186 ? 17.999 6.318 -15.455 1.00 55.28 186 TYR A O 1
ATOM 1529 N N . MET A 1 187 ? 18.195 6.775 -13.281 1.00 55.44 187 MET A N 1
ATOM 1530 C CA . MET A 1 187 ? 17.991 5.385 -12.862 1.00 55.44 187 MET A CA 1
ATOM 1531 C C . MET A 1 187 ? 16.555 4.873 -13.115 1.00 55.44 187 MET A C 1
ATOM 1533 O O . MET A 1 187 ? 16.371 3.688 -13.369 1.00 55.44 187 MET A O 1
ATOM 1537 N N . LEU A 1 188 ? 15.548 5.757 -13.099 1.00 56.56 188 LEU A N 1
ATOM 1538 C CA . LEU A 1 188 ? 14.146 5.463 -13.437 1.00 56.56 188 LEU A CA 1
ATOM 1539 C C . LEU A 1 188 ? 13.908 5.306 -14.953 1.00 56.56 188 LEU A C 1
ATOM 1541 O O . LEU A 1 188 ? 12.843 4.839 -15.348 1.00 56.56 188 LEU A O 1
ATOM 1545 N N . SER A 1 189 ? 14.867 5.713 -15.795 1.00 56.78 189 SER A N 1
ATOM 1546 C CA . SER A 1 189 ? 14.779 5.604 -17.261 1.00 56.78 189 SER A CA 1
ATOM 1547 C C . SER A 1 189 ? 15.235 4.250 -17.815 1.00 56.78 189 SER A C 1
ATOM 1549 O O . SER A 1 189 ? 15.006 3.957 -18.989 1.00 56.78 189 SER A O 1
ATOM 1551 N N . PHE A 1 190 ? 15.839 3.401 -16.980 1.00 55.06 190 PHE A N 1
ATOM 1552 C CA . PHE A 1 190 ? 16.196 2.046 -17.377 1.00 55.06 190 PHE A CA 1
ATOM 1553 C C . PHE A 1 190 ? 14.939 1.173 -17.400 1.00 55.06 190 PHE A C 1
ATOM 1555 O O . PHE A 1 190 ? 14.313 0.933 -16.366 1.00 55.06 190 PHE A O 1
ATOM 1562 N N . LYS A 1 191 ? 14.596 0.665 -18.591 1.00 60.78 191 LYS A N 1
ATOM 1563 C CA . LYS A 1 191 ? 13.839 -0.588 -18.699 1.00 60.78 191 LYS A CA 1
ATOM 1564 C C . LYS A 1 191 ? 14.607 -1.655 -17.909 1.00 60.78 191 LYS A C 1
ATOM 1566 O O . LYS A 1 191 ? 15.832 -1.553 -17.812 1.00 60.78 191 LYS A O 1
ATOM 1571 N N . CYS A 1 192 ? 13.897 -2.624 -17.325 1.00 70.56 192 CYS A N 1
ATOM 1572 C CA . CYS A 1 192 ? 14.552 -3.837 -16.831 1.00 70.56 192 CYS A CA 1
ATOM 1573 C C . 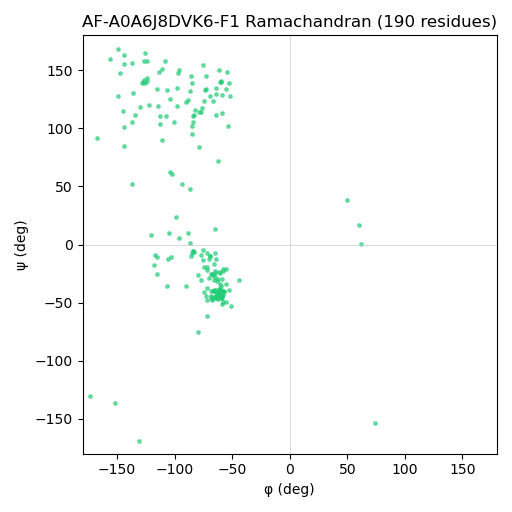CYS A 1 192 ? 15.572 -4.335 -17.880 1.00 70.56 192 CYS A C 1
ATOM 1575 O O . CYS A 1 192 ? 16.623 -4.830 -17.433 1.00 70.56 192 CYS A O 1
#

Nearest PDB structures (foldseek):
  8d0w-assembly1_A  TM=8.438E-01  e=5.831E-14  Homo sapiens
  5zoi-assembly1_B  TM=8.668E-01  e=2.182E-07  Helicobacter pylori
  2nzw-assembly2_C  TM=8.506E-01  e=7.585E-07  Helicobacter pylori
  2nzy-assembly1_B  TM=7.390E-01  e=5.912E-07  Helicobacter pylori
  2nzx-assembly1_A  TM=7.450E-01  e=9.731E-07  Helicobacter pylori

InterPro domains:
  IPR001503 Glycosyl transferase family 10 [PTHR48438] (1-178)
  IPR038577 GT10-like, C-terminal domain superfamily [G3DSA:3.40.50.11660] (1-178)
  IPR055270 Fucosyltransferase, C-terminal [PF00852] (33-175)

Radius of gyration: 16.11 Å; Cα contacts (8 Å, |Δi|>4): 324; chains: 1; bounding box: 44×37×40 Å

Secondary structure (DSSP, 8-state):
-BS-TTSTTB--S--EEE-SS-----HHHHHHT--EEEEEE-S--S-TT-HHHHHHHHTTTS-EEEESTTSB----SS-HHHHHHTTEEEEEEE-SS--TT---HHHHTTSSTT--SEEEEES-TTGGGTS-TTSSEEGGGSSSHHHHHHHHHHHHT-HHHHHHHHHHHTTEEE------HHHHHHHTT---